Protein AF-A0A2E5I7K0-F1 (afdb_monomer_lite)

pLDDT: mean 77.45, std 16.49, range [29.0, 93.88]

Foldseek 3Di:
DKFKWADDDDLLVLLVLLVVLCVVVVWAWPDQDSVQAKTKTDWDWDDDPQWIKIKMWIWGRDNIIMIDIWIATQDDDDDDDDDDDDDPPRPDDDRDSDDDPVVCCVPVVSSVVSSVVSPIGTDDPPVVVVVVVVVVVVVVVVVVVVVVVVVVVVVVVVVVVVVVVVVVVVVVVVVVVVLVVVQVVQQCVVQVPHDFPDGLVQVQVLCVVCVVVLVVLCLVQQQVFFWKWWKKKWKFKQDQQQATPAIDIGIDIDPRHPVVSNRVSNVVSNRPRGGHGGQWMWIKMKMKIWTGHNVDIDIDIGRIHTDDIGNDDDDHPVRVVPPPDCPVPDDPPPPPPDDD

Secondary structure (DSSP, 8-state):
-EEEEE-SS-HHHHHHHHHHHHHHTTPPEEEEETTTTEEEEPPEEE--SS--EEEEEEEEESSSEEEEEEEEE-------S---------------S---HHHHHHHHHHHHHHHHTTTPEEP-HHHHHHHHHHHHHHHHHHHHHHHHHHHHHHHHHHHHHHHHHHHHHHHHHHHHHHHHHHHHHHHHHHHTT---SS-HHHHHHHHHHTHHHHHHHHHHHHTT-SSEEEEEEEEEEE-TTSSEEEEEEEEEE-TTS-HHHHHHHHHHHHHHPPPPP-SSEEEEEEEEEEEE-TT--EEEEPPPEEEEEESSPPPPTTTTSTTTSSTTSS----------

Structure (mmCIF, N/CA/C/O backbone):
data_AF-A0A2E5I7K0-F1
#
_entry.id   AF-A0A2E5I7K0-F1
#
loop_
_atom_site.group_PDB
_atom_site.id
_atom_site.type_symbol
_atom_site.label_atom_id
_atom_site.label_alt_id
_atom_site.label_comp_id
_atom_site.label_asym_id
_atom_site.label_entity_id
_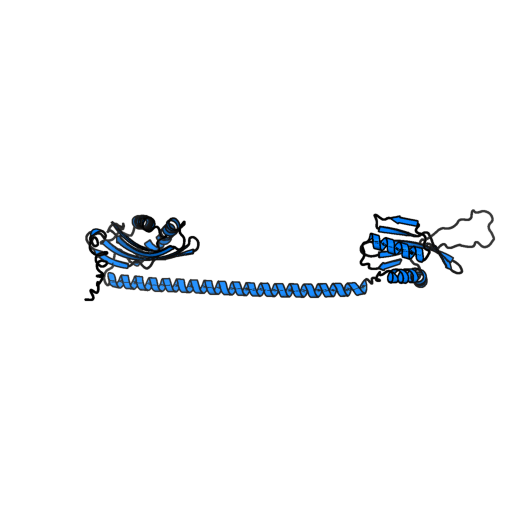atom_site.label_seq_id
_atom_site.pdbx_PDB_ins_code
_atom_site.Cartn_x
_atom_site.Cartn_y
_atom_site.Cartn_z
_atom_site.occupancy
_atom_site.B_iso_or_equiv
_atom_site.auth_seq_id
_atom_site.auth_comp_id
_atom_site.auth_asym_id
_atom_site.auth_atom_id
_atom_site.pdbx_PDB_model_num
ATOM 1 N N . MET A 1 1 ? 40.532 8.173 -51.865 1.00 75.88 1 MET A N 1
ATOM 2 C CA . MET A 1 1 ? 39.355 8.787 -52.522 1.00 75.88 1 MET A CA 1
ATOM 3 C C . MET A 1 1 ? 38.227 7.781 -52.437 1.00 75.88 1 MET A C 1
ATOM 5 O O . MET A 1 1 ? 38.440 6.649 -52.859 1.00 75.88 1 MET A O 1
ATOM 9 N N . VAL A 1 2 ? 37.102 8.132 -51.818 1.00 81.62 2 VAL A N 1
ATOM 10 C CA . VAL A 1 2 ? 36.072 7.153 -51.437 1.00 81.62 2 VAL A CA 1
ATOM 11 C C . VAL A 1 2 ? 34.688 7.708 -51.751 1.00 81.62 2 VAL A C 1
ATOM 13 O O . VAL A 1 2 ? 34.418 8.878 -51.479 1.00 81.62 2 VAL A O 1
ATOM 16 N N . ARG A 1 3 ? 33.820 6.870 -52.319 1.00 83.38 3 ARG A N 1
ATOM 17 C CA . ARG A 1 3 ? 32.387 7.135 -52.483 1.00 83.38 3 ARG A CA 1
ATOM 18 C C . ARG A 1 3 ? 31.588 6.009 -51.841 1.00 83.38 3 ARG A C 1
ATOM 20 O O . ARG A 1 3 ? 32.007 4.856 -51.874 1.00 83.38 3 ARG A O 1
ATOM 27 N N . THR A 1 4 ? 30.461 6.364 -51.247 1.00 86.75 4 THR A N 1
ATOM 28 C CA . THR A 1 4 ? 29.596 5.454 -50.494 1.00 86.75 4 THR A CA 1
ATOM 29 C C . THR A 1 4 ? 28.181 5.530 -51.030 1.00 86.75 4 THR A C 1
ATOM 31 O O . THR A 1 4 ? 27.667 6.626 -51.265 1.00 86.75 4 THR A O 1
ATOM 34 N N . TYR A 1 5 ? 27.558 4.370 -51.185 1.00 86.62 5 TYR A N 1
ATOM 35 C CA . TYR A 1 5 ? 26.222 4.230 -51.739 1.00 86.62 5 TYR A CA 1
ATOM 36 C C . TYR A 1 5 ? 25.371 3.349 -50.827 1.00 86.62 5 TYR A C 1
ATOM 38 O O . TYR A 1 5 ? 25.830 2.317 -50.334 1.00 86.62 5 TYR A O 1
ATOM 46 N N . GLU A 1 6 ? 24.135 3.761 -50.594 1.00 84.44 6 GLU A N 1
ATOM 47 C CA . GLU A 1 6 ? 23.134 2.982 -49.882 1.00 84.44 6 GLU A CA 1
ATOM 48 C C . GLU A 1 6 ? 22.486 1.970 -50.816 1.00 84.44 6 GLU A C 1
ATOM 50 O O . GLU A 1 6 ? 22.303 2.218 -52.011 1.00 84.44 6 GLU A O 1
ATOM 55 N N . TYR A 1 7 ? 22.129 0.824 -50.255 1.00 82.62 7 TYR A N 1
ATOM 56 C CA . TYR A 1 7 ? 21.408 -0.224 -50.950 1.00 82.62 7 TYR A CA 1
ATOM 57 C C . TYR A 1 7 ? 20.411 -0.875 -50.000 1.00 82.62 7 TYR A C 1
ATOM 59 O O . TYR A 1 7 ? 20.614 -0.908 -48.791 1.00 82.62 7 TYR A O 1
ATOM 67 N N . THR A 1 8 ? 19.324 -1.393 -50.560 1.00 77.06 8 THR A N 1
ATOM 68 C CA . THR A 1 8 ? 18.218 -2.001 -49.803 1.00 77.06 8 THR A CA 1
ATOM 69 C C . THR A 1 8 ? 18.220 -3.531 -49.855 1.00 77.06 8 THR A C 1
ATOM 71 O O . THR A 1 8 ? 17.420 -4.168 -49.176 1.00 77.06 8 THR A O 1
ATOM 74 N N . SER A 1 9 ? 19.094 -4.137 -50.667 1.00 78.56 9 SER A N 1
ATOM 75 C CA . SER A 1 9 ? 19.252 -5.594 -50.792 1.00 78.56 9 SER A CA 1
ATOM 76 C C . SER A 1 9 ? 20.205 -6.189 -49.746 1.00 78.56 9 SER A C 1
ATOM 78 O O . SER A 1 9 ? 20.880 -5.463 -49.031 1.00 78.56 9 SER A O 1
ATOM 80 N N . GLU A 1 10 ? 20.320 -7.517 -49.683 1.00 82.88 10 GLU A N 1
ATOM 81 C CA . GLU A 1 10 ? 21.344 -8.191 -48.867 1.00 82.88 10 GLU A CA 1
ATOM 82 C C . GLU A 1 10 ? 22.775 -7.886 -49.359 1.00 82.88 10 GLU A C 1
ATOM 84 O O . GLU A 1 10 ? 22.982 -7.613 -50.549 1.00 82.88 10 GLU A O 1
ATOM 89 N N . LYS A 1 11 ? 23.761 -7.957 -48.448 1.00 84.00 11 LYS A N 1
ATOM 90 C CA . LYS A 1 11 ? 25.162 -7.544 -48.683 1.00 84.00 11 LYS A CA 1
ATOM 91 C C . LYS A 1 11 ? 25.804 -8.277 -49.867 1.00 84.00 11 LYS A C 1
ATOM 93 O O . LYS A 1 11 ? 26.340 -7.641 -50.775 1.00 84.00 11 LYS A O 1
ATOM 98 N N . GLU A 1 12 ? 25.639 -9.597 -49.922 1.00 82.69 12 GLU A N 1
ATOM 99 C CA . GLU A 1 12 ? 26.154 -10.448 -51.004 1.00 82.69 12 GLU A CA 1
ATOM 100 C C . GLU A 1 12 ? 25.520 -10.099 -52.361 1.00 82.69 12 GLU A C 1
ATOM 102 O O . GLU A 1 12 ? 26.199 -9.996 -53.387 1.00 82.69 12 GLU A O 1
ATOM 107 N N . SER A 1 13 ? 24.204 -9.847 -52.376 1.00 84.75 13 SER A N 1
ATOM 108 C CA . SER A 1 13 ? 23.503 -9.432 -53.594 1.00 84.75 13 SER A CA 1
ATOM 109 C C . SER A 1 13 ? 23.944 -8.045 -54.059 1.00 84.75 13 SER A C 1
ATOM 111 O O . SER A 1 13 ? 23.985 -7.807 -55.269 1.00 84.75 13 SER A O 1
ATOM 113 N N . ALA A 1 14 ? 24.240 -7.132 -53.134 1.00 85.44 14 ALA A N 1
ATOM 114 C CA . ALA A 1 14 ? 24.717 -5.795 -53.456 1.00 85.44 14 ALA A CA 1
ATOM 115 C C . ALA A 1 14 ? 26.123 -5.847 -54.071 1.00 85.44 14 ALA A C 1
ATOM 117 O O . ALA A 1 14 ? 26.367 -5.202 -55.093 1.00 85.44 14 ALA A O 1
ATOM 118 N N . LEU A 1 15 ? 27.013 -6.676 -53.516 1.00 89.12 15 LEU A N 1
ATOM 119 C CA . LEU A 1 15 ? 28.364 -6.870 -54.040 1.00 89.12 15 LEU A CA 1
ATOM 120 C C . LEU A 1 15 ? 28.359 -7.486 -55.447 1.00 89.12 15 LEU A C 1
ATOM 122 O O . LEU A 1 15 ? 29.041 -6.971 -56.332 1.00 89.12 15 LEU A O 1
ATOM 126 N N . ARG A 1 16 ? 27.530 -8.513 -55.693 1.00 87.62 16 ARG A N 1
ATOM 127 C CA . ARG A 1 16 ? 27.380 -9.122 -57.031 1.00 87.62 16 ARG A CA 1
ATOM 128 C C . ARG A 1 16 ? 26.833 -8.140 -58.066 1.00 87.62 16 ARG A C 1
ATOM 130 O O . ARG A 1 16 ? 27.319 -8.092 -59.193 1.00 87.62 16 ARG A O 1
ATOM 137 N N . LYS A 1 17 ? 25.844 -7.318 -57.699 1.00 88.44 17 LYS A N 1
ATOM 138 C CA . LYS A 1 17 ? 25.334 -6.258 -58.589 1.00 88.44 17 LYS A CA 1
ATOM 139 C C . LYS A 1 17 ? 26.418 -5.231 -58.909 1.00 88.44 17 LYS A C 1
ATOM 141 O O . LYS A 1 17 ? 26.573 -4.856 -60.068 1.00 88.44 17 LYS A O 1
ATOM 146 N N . ALA A 1 18 ? 27.197 -4.823 -57.907 1.00 87.38 18 ALA A N 1
ATOM 147 C CA . ALA A 1 18 ? 28.326 -3.925 -58.111 1.00 87.38 18 ALA A CA 1
ATOM 148 C C . ALA A 1 18 ? 29.392 -4.558 -59.022 1.00 87.38 18 ALA A C 1
ATOM 150 O O . ALA A 1 18 ? 29.888 -3.889 -59.922 1.00 87.38 18 ALA A O 1
ATOM 151 N N . GLN A 1 19 ? 29.692 -5.849 -58.871 1.00 90.00 19 GLN A N 1
ATOM 152 C CA . GLN A 1 19 ? 30.611 -6.561 -59.761 1.00 90.00 19 GLN A CA 1
ATOM 153 C C . GLN A 1 19 ? 30.160 -6.474 -61.227 1.00 90.00 19 GLN A C 1
ATOM 155 O O . GLN A 1 19 ? 30.940 -6.057 -62.082 1.00 90.00 19 GLN A O 1
ATOM 160 N N . ILE A 1 20 ? 28.890 -6.787 -61.507 1.00 89.25 20 ILE A N 1
ATOM 161 C CA . ILE A 1 20 ? 28.316 -6.727 -62.862 1.00 89.25 20 ILE A CA 1
ATOM 162 C C . ILE A 1 20 ? 28.420 -5.310 -63.441 1.00 89.25 20 ILE A C 1
ATOM 164 O O . ILE A 1 20 ? 28.754 -5.133 -64.614 1.00 89.25 20 ILE A O 1
ATOM 168 N N . VAL A 1 21 ? 28.170 -4.286 -62.619 1.00 89.44 21 VAL A N 1
ATOM 169 C CA . VAL A 1 21 ? 28.332 -2.878 -63.011 1.00 89.44 21 VAL A CA 1
ATOM 170 C C . VAL A 1 21 ? 29.778 -2.579 -63.413 1.00 89.44 21 VAL A C 1
ATOM 172 O O . VAL A 1 21 ? 30.021 -2.001 -64.474 1.00 89.44 21 VAL A O 1
ATOM 175 N N . PHE A 1 22 ? 30.752 -3.008 -62.611 1.00 89.75 22 PHE A N 1
ATOM 176 C CA . PHE A 1 22 ? 32.168 -2.799 -62.908 1.00 89.75 22 PHE A CA 1
ATOM 177 C C . PHE A 1 22 ? 32.612 -3.557 -64.169 1.00 89.75 22 PHE A C 1
ATOM 179 O O . PHE A 1 22 ? 33.300 -2.984 -65.016 1.00 89.75 22 PHE A O 1
ATOM 186 N N . GLU A 1 23 ? 32.164 -4.795 -64.365 1.00 89.50 23 GLU A N 1
ATOM 187 C CA . GLU A 1 23 ? 32.442 -5.569 -65.581 1.00 89.50 23 GLU A CA 1
ATOM 188 C C . GLU A 1 23 ? 31.837 -4.916 -66.834 1.00 89.50 23 GLU A C 1
ATOM 190 O O . GLU A 1 23 ? 32.506 -4.822 -67.867 1.00 89.50 23 GLU A O 1
ATOM 195 N N . LYS A 1 24 ? 30.618 -4.365 -66.740 1.00 89.94 24 LYS A N 1
ATOM 196 C CA . LYS A 1 24 ? 29.961 -3.621 -67.833 1.00 89.94 24 LYS A CA 1
ATOM 197 C C . LYS A 1 24 ? 30.725 -2.349 -68.214 1.00 89.94 24 LYS A C 1
ATOM 199 O O . LYS A 1 24 ? 30.809 -2.006 -69.391 1.00 89.94 24 LYS A O 1
ATOM 204 N N . LEU A 1 25 ? 31.342 -1.684 -67.237 1.00 86.69 25 LEU A N 1
ATOM 205 C CA . LEU A 1 25 ? 32.260 -0.553 -67.440 1.00 86.69 25 LEU A CA 1
ATOM 206 C C . LEU A 1 25 ? 33.667 -1.001 -67.917 1.00 86.69 25 LEU A C 1
ATOM 208 O O . LEU A 1 25 ? 34.611 -0.203 -68.031 1.00 86.69 25 LEU A O 1
ATOM 212 N N . GLY A 1 26 ? 33.831 -2.295 -68.200 1.00 84.69 26 GLY A N 1
ATOM 213 C CA . GLY A 1 26 ? 35.034 -2.926 -68.733 1.00 84.69 26 GLY A CA 1
ATOM 214 C C . GLY A 1 26 ? 36.140 -3.159 -67.704 1.00 84.69 26 GLY A C 1
ATOM 215 O O . GLY A 1 26 ? 37.282 -3.413 -68.103 1.00 84.69 26 GLY A O 1
ATOM 216 N N . TYR A 1 27 ? 35.865 -2.996 -66.406 1.00 87.81 27 TYR A N 1
ATOM 217 C CA . TYR A 1 27 ? 36.824 -3.359 -65.364 1.00 87.81 27 TYR A CA 1
ATOM 218 C C . TYR A 1 27 ? 36.956 -4.881 -65.318 1.00 87.81 27 TYR A C 1
ATOM 220 O O . TYR A 1 27 ? 35.965 -5.601 -65.375 1.00 87.81 27 TYR A O 1
ATOM 228 N N . LYS A 1 28 ? 38.189 -5.369 -65.205 1.00 88.25 28 LYS A N 1
ATOM 229 C CA . LYS A 1 28 ? 38.456 -6.780 -64.929 1.00 88.25 28 LYS A CA 1
ATOM 230 C C . LYS A 1 28 ? 38.612 -6.957 -63.428 1.00 88.25 28 LYS A C 1
ATOM 232 O O . LYS A 1 28 ? 39.285 -6.145 -62.797 1.00 88.25 28 LYS A O 1
ATOM 237 N N . ILE A 1 29 ? 37.983 -7.980 -62.866 1.00 88.62 29 ILE A N 1
ATOM 238 C CA . ILE A 1 29 ? 38.043 -8.273 -61.433 1.00 88.62 29 ILE A CA 1
ATOM 239 C C . ILE A 1 29 ? 39.283 -9.130 -61.166 1.00 88.62 29 ILE A C 1
ATOM 241 O O . ILE A 1 29 ? 39.453 -10.174 -61.787 1.00 88.62 29 ILE A O 1
ATOM 245 N N . SER A 1 30 ? 40.158 -8.666 -60.274 1.00 86.50 30 SER A N 1
ATOM 246 C CA . SER A 1 30 ? 41.403 -9.352 -59.911 1.00 86.50 30 SER A CA 1
ATOM 247 C C . SER A 1 30 ? 41.212 -10.304 -58.732 1.00 86.50 30 SER A C 1
ATOM 249 O O . SER A 1 30 ? 41.783 -11.390 -58.730 1.00 86.50 30 SER A O 1
ATOM 251 N N . SER A 1 31 ? 40.452 -9.894 -57.715 1.00 87.19 31 SER A N 1
ATOM 252 C CA . SER A 1 31 ? 40.108 -10.728 -56.562 1.00 87.19 31 SER A CA 1
ATOM 253 C C . SER A 1 31 ? 38.664 -10.470 -56.164 1.00 87.19 31 SER A C 1
ATOM 255 O O . SER A 1 31 ? 38.204 -9.330 -56.223 1.00 87.19 31 SER A O 1
ATOM 257 N N . TYR A 1 32 ? 37.962 -11.520 -55.757 1.00 88.25 32 TYR A N 1
ATOM 258 C CA . TYR A 1 32 ? 36.584 -11.453 -55.291 1.00 88.25 32 TYR A CA 1
ATOM 259 C C . TYR A 1 32 ? 36.464 -12.327 -54.044 1.00 88.25 32 TYR A C 1
ATOM 261 O O . TYR A 1 32 ? 36.775 -13.517 -54.104 1.00 88.25 32 TYR A O 1
ATOM 269 N N . ASP A 1 33 ? 36.077 -11.721 -52.927 1.00 85.81 33 ASP A N 1
ATOM 270 C CA . ASP A 1 33 ? 35.940 -12.375 -51.631 1.00 85.81 33 ASP A CA 1
ATOM 271 C C . ASP A 1 33 ? 34.484 -12.278 -51.163 1.00 85.81 33 ASP A C 1
ATOM 273 O O . ASP A 1 33 ? 33.976 -11.198 -50.848 1.00 85.81 33 ASP A O 1
ATOM 277 N N . GLU A 1 34 ? 33.800 -13.423 -51.160 1.00 80.25 34 GLU A N 1
ATOM 278 C CA . GLU A 1 34 ? 32.402 -13.536 -50.731 1.00 80.25 34 GLU A CA 1
ATOM 279 C C . GLU A 1 34 ? 32.249 -13.460 -49.209 1.00 80.25 34 GLU A C 1
ATOM 281 O O . GLU A 1 34 ? 31.207 -13.023 -48.730 1.00 80.25 34 GLU A O 1
ATOM 286 N N . VAL A 1 35 ? 33.274 -13.847 -48.444 1.00 80.06 35 VAL A N 1
ATOM 287 C CA . VAL A 1 35 ? 33.194 -13.916 -46.978 1.00 80.06 35 VAL A CA 1
ATOM 288 C C . VAL A 1 35 ? 33.322 -12.517 -46.385 1.00 80.06 35 VAL A C 1
ATOM 290 O O . VAL A 1 35 ? 32.471 -12.076 -45.611 1.00 80.06 35 VAL A O 1
ATOM 293 N N . ASP A 1 36 ? 34.341 -11.784 -46.822 1.00 78.06 36 ASP A N 1
ATOM 294 C CA . ASP A 1 36 ? 34.616 -10.419 -46.364 1.00 78.06 36 ASP A CA 1
ATOM 295 C C . ASP A 1 36 ? 33.883 -9.350 -47.205 1.00 78.06 36 ASP A C 1
ATOM 297 O O . ASP A 1 36 ? 34.038 -8.145 -46.987 1.00 78.06 36 ASP A O 1
ATOM 301 N N . ASN A 1 37 ? 33.051 -9.787 -48.157 1.00 87.25 37 ASN A N 1
ATOM 302 C CA . ASN A 1 37 ? 32.202 -8.965 -49.016 1.00 87.25 37 ASN A CA 1
ATOM 303 C C . ASN A 1 37 ? 32.947 -7.824 -49.737 1.00 87.25 37 ASN A C 1
ATOM 305 O O . ASN A 1 37 ? 32.501 -6.667 -49.731 1.00 87.25 37 ASN A O 1
ATOM 309 N N . TYR A 1 38 ? 34.068 -8.131 -50.393 1.00 90.19 38 TYR A N 1
ATOM 310 C CA . TYR A 1 38 ? 34.804 -7.153 -51.195 1.00 90.19 38 TYR A CA 1
ATOM 311 C C . TYR A 1 38 ? 35.353 -7.730 -52.502 1.00 90.19 38 TYR A C 1
ATOM 313 O O . TYR A 1 38 ? 35.537 -8.933 -52.663 1.00 90.19 38 TYR A O 1
ATOM 321 N N . PHE A 1 39 ? 35.664 -6.850 -53.452 1.00 90.19 39 PHE A N 1
ATOM 322 C CA . PHE A 1 39 ? 36.423 -7.204 -54.645 1.00 90.19 39 PHE A CA 1
ATOM 323 C C . PHE A 1 39 ? 37.409 -6.108 -55.044 1.00 90.19 39 PHE A C 1
ATOM 325 O O . PHE A 1 39 ? 37.220 -4.921 -54.759 1.00 90.19 39 PHE A O 1
ATOM 332 N N . THR A 1 40 ? 38.472 -6.513 -55.734 1.00 88.56 40 THR A N 1
ATOM 333 C CA . THR A 1 40 ? 39.452 -5.606 -56.339 1.00 88.56 40 THR A CA 1
ATOM 334 C C . THR A 1 40 ? 39.477 -5.762 -57.847 1.00 88.56 40 THR A C 1
ATOM 336 O O . THR A 1 40 ? 39.214 -6.833 -58.392 1.00 88.56 40 THR A O 1
ATOM 339 N N . THR A 1 41 ? 39.806 -4.680 -58.541 1.00 88.38 41 THR A N 1
ATOM 340 C CA . THR A 1 41 ? 39.957 -4.671 -60.001 1.00 88.38 41 THR A CA 1
ATOM 341 C C . THR A 1 41 ? 41.421 -4.797 -60.416 1.00 88.38 41 THR A C 1
ATOM 343 O O . THR A 1 41 ? 42.328 -4.429 -59.673 1.00 88.38 41 THR A O 1
ATOM 346 N N . GLU A 1 42 ? 41.667 -5.305 -61.620 1.00 84.94 42 GLU A N 1
ATOM 347 C CA . GLU A 1 42 ? 42.985 -5.222 -62.243 1.00 84.94 42 GLU A CA 1
ATOM 348 C C . GLU A 1 42 ? 43.381 -3.758 -62.479 1.00 84.94 42 GLU A C 1
ATOM 350 O O . GLU A 1 42 ? 42.541 -2.875 -62.688 1.00 84.94 42 GLU A O 1
ATOM 355 N N . MET A 1 43 ? 44.690 -3.508 -62.488 1.00 82.00 43 MET A N 1
ATOM 356 C CA . MET A 1 43 ? 45.253 -2.181 -62.707 1.00 82.00 43 MET A CA 1
ATOM 357 C C . MET A 1 43 ? 44.807 -1.604 -64.058 1.00 82.00 43 MET A C 1
ATOM 359 O O . MET A 1 43 ? 45.053 -2.180 -65.119 1.00 82.00 43 MET A O 1
ATOM 363 N N . ARG A 1 44 ? 44.198 -0.418 -64.025 1.00 82.50 44 ARG A N 1
ATOM 364 C CA . ARG A 1 44 ? 43.807 0.349 -65.213 1.00 82.50 44 ARG A CA 1
ATOM 365 C C . ARG A 1 44 ? 44.637 1.611 -65.355 1.00 82.50 44 ARG A C 1
ATOM 367 O O . ARG A 1 44 ? 45.159 2.144 -64.380 1.00 82.50 44 ARG A O 1
ATOM 374 N N . VAL A 1 45 ? 44.744 2.096 -66.592 1.00 79.75 45 VAL A N 1
ATOM 375 C CA . VAL A 1 45 ? 45.541 3.280 -66.933 1.00 79.75 45 VAL A CA 1
ATOM 376 C C . VAL A 1 45 ? 44.644 4.384 -67.465 1.00 79.75 45 VAL A C 1
ATOM 378 O O . VAL A 1 45 ? 43.890 4.173 -68.412 1.00 79.75 45 VAL A O 1
ATOM 381 N N . VAL A 1 46 ? 44.769 5.581 -66.897 1.00 76.75 46 VAL A N 1
ATOM 382 C CA . VAL A 1 46 ? 44.264 6.813 -67.512 1.00 76.75 46 VAL A CA 1
ATOM 383 C C . VAL A 1 46 ? 45.438 7.524 -68.178 1.00 76.75 46 VAL A C 1
ATOM 385 O O . VAL A 1 46 ? 46.369 7.987 -67.512 1.00 76.75 46 VAL A O 1
ATOM 388 N N . ASN A 1 47 ? 45.410 7.605 -69.508 1.00 66.44 47 ASN A N 1
ATOM 389 C CA . ASN A 1 47 ? 46.477 8.236 -70.279 1.00 66.44 47 ASN A CA 1
ATOM 390 C C . ASN A 1 47 ? 46.377 9.766 -70.197 1.00 66.44 47 ASN A C 1
ATOM 392 O O . ASN A 1 47 ? 45.439 10.371 -70.713 1.00 66.44 47 ASN A O 1
ATOM 396 N N . ARG A 1 48 ? 47.386 10.409 -69.600 1.00 63.34 48 ARG A N 1
ATOM 397 C CA . ARG A 1 48 ? 47.658 11.845 -69.777 1.00 63.34 48 ARG A CA 1
ATOM 398 C C . ARG A 1 48 ? 48.675 12.022 -70.901 1.00 63.34 48 ARG A C 1
ATOM 400 O O . ARG A 1 48 ? 49.576 11.200 -71.026 1.00 63.34 48 ARG A O 1
ATOM 407 N N . LEU A 1 49 ? 48.622 13.159 -71.600 1.00 57.16 49 LEU A N 1
ATOM 408 C CA . LEU A 1 49 ? 49.585 13.566 -72.642 1.00 57.16 49 LEU A CA 1
ATOM 409 C C . LEU A 1 49 ? 51.076 13.381 -72.268 1.00 57.16 49 LEU A C 1
ATOM 411 O O . LEU A 1 49 ? 51.888 13.228 -73.170 1.00 57.16 49 LEU A O 1
ATOM 415 N N . PHE A 1 50 ? 51.447 13.357 -70.975 1.00 54.00 50 PHE A N 1
ATOM 416 C CA . PHE A 1 50 ? 52.845 13.176 -70.538 1.00 54.00 50 PHE A CA 1
ATOM 417 C C . PHE A 1 50 ? 53.065 12.297 -69.288 1.00 54.00 50 PHE A C 1
ATOM 419 O O . PHE A 1 50 ? 54.213 12.130 -68.882 1.00 54.00 50 PHE A O 1
ATOM 426 N N . ARG A 1 51 ? 52.014 11.766 -68.635 1.00 66.12 51 ARG A N 1
ATOM 427 C CA . ARG A 1 51 ? 52.132 10.960 -67.391 1.00 66.12 51 ARG A CA 1
ATOM 428 C C . ARG A 1 51 ? 50.958 9.974 -67.237 1.00 66.12 51 ARG A C 1
ATOM 430 O O . ARG A 1 51 ? 49.885 10.423 -66.831 1.00 66.12 51 ARG A O 1
ATOM 437 N N . PRO A 1 52 ? 51.108 8.679 -67.562 1.00 70.56 52 PRO A N 1
ATOM 438 C CA . PRO A 1 52 ? 50.047 7.702 -67.323 1.00 70.56 52 PRO A CA 1
ATOM 439 C C . PRO A 1 52 ? 49.792 7.552 -65.818 1.00 70.56 52 PRO A C 1
ATOM 441 O O . PRO A 1 52 ? 50.739 7.507 -65.031 1.00 70.56 52 PRO A O 1
ATOM 444 N N . ILE A 1 53 ? 48.519 7.493 -65.426 1.00 74.25 53 ILE A N 1
ATOM 445 C CA . ILE A 1 53 ? 48.116 7.231 -64.040 1.00 74.25 53 ILE A CA 1
ATOM 446 C C . ILE A 1 53 ? 47.564 5.817 -63.972 1.00 74.25 53 ILE A C 1
ATOM 448 O O . ILE A 1 53 ? 46.614 5.498 -64.688 1.00 74.25 53 ILE A O 1
ATOM 452 N N . TYR A 1 54 ? 48.148 5.002 -63.104 1.00 79.25 54 TYR A N 1
ATOM 453 C CA . TYR A 1 54 ? 47.707 3.640 -62.847 1.00 79.25 54 TYR A CA 1
ATOM 454 C C . TYR A 1 54 ? 46.779 3.654 -61.639 1.00 79.25 54 TYR A C 1
ATOM 456 O O . TYR A 1 54 ? 47.061 4.342 -60.660 1.00 79.25 54 TYR A O 1
ATOM 464 N N . TYR A 1 55 ? 45.661 2.940 -61.687 1.00 83.38 55 TYR A N 1
ATOM 465 C CA . TYR A 1 55 ? 44.744 2.875 -60.555 1.00 83.38 55 TYR A CA 1
ATOM 466 C C . TYR A 1 55 ? 44.044 1.524 -60.446 1.00 83.38 55 TYR A C 1
ATOM 468 O O . TYR A 1 55 ? 43.877 0.808 -61.434 1.00 83.38 55 TYR A O 1
ATOM 476 N N . VAL A 1 56 ? 43.632 1.210 -59.222 1.00 85.31 56 VAL A N 1
ATOM 477 C CA . VAL A 1 56 ? 42.858 0.033 -58.833 1.00 85.31 56 VAL A CA 1
ATOM 478 C C . VAL A 1 56 ? 41.643 0.515 -58.046 1.00 85.31 56 VAL A C 1
ATOM 480 O O . VAL A 1 56 ? 41.758 1.359 -57.155 1.00 85.31 56 VAL A O 1
ATOM 483 N N . ALA A 1 57 ? 40.472 -0.012 -58.383 1.00 85.81 57 ALA A N 1
ATOM 484 C CA . ALA A 1 57 ? 39.266 0.142 -57.580 1.00 85.81 57 ALA A CA 1
ATOM 485 C C . ALA A 1 57 ? 39.129 -1.034 -56.605 1.00 85.81 57 ALA A C 1
ATOM 487 O O . ALA A 1 57 ? 39.247 -2.195 -57.009 1.00 85.81 57 ALA A O 1
ATOM 488 N N . PHE A 1 58 ? 38.868 -0.702 -55.346 1.00 88.75 58 PHE A N 1
ATOM 489 C CA . PHE A 1 58 ? 38.486 -1.598 -54.263 1.00 88.75 58 PHE A CA 1
ATOM 490 C C . PHE A 1 58 ? 37.028 -1.311 -53.908 1.00 88.75 58 PHE A C 1
ATOM 492 O O . PHE A 1 58 ? 36.666 -0.159 -53.656 1.00 88.75 58 PHE A O 1
ATOM 499 N N . VAL A 1 59 ? 36.189 -2.339 -53.902 1.00 88.94 59 VAL A N 1
ATOM 500 C CA . VAL A 1 59 ? 34.759 -2.214 -53.619 1.00 88.94 59 VAL A CA 1
ATOM 501 C C . VAL A 1 59 ? 34.406 -3.152 -52.482 1.00 88.94 59 VAL A C 1
ATOM 503 O O . VAL A 1 59 ? 34.712 -4.334 -52.567 1.00 88.94 59 VAL A O 1
ATOM 506 N N . ALA A 1 60 ? 33.755 -2.641 -51.441 1.00 90.69 60 ALA A N 1
ATOM 507 C CA . ALA A 1 60 ? 33.321 -3.433 -50.294 1.00 90.69 60 ALA A CA 1
ATOM 508 C C . ALA A 1 60 ? 31.858 -3.150 -49.944 1.00 90.69 60 ALA A C 1
ATOM 510 O O . ALA A 1 60 ? 31.435 -1.993 -49.927 1.00 90.69 60 ALA A O 1
ATOM 511 N N . ALA A 1 61 ? 31.095 -4.194 -49.625 1.00 86.75 61 ALA A N 1
ATOM 512 C CA . ALA A 1 61 ? 29.694 -4.111 -49.226 1.00 86.75 61 ALA A CA 1
ATOM 513 C C . ALA A 1 61 ? 29.547 -4.491 -47.744 1.00 86.75 61 ALA A C 1
ATOM 515 O O . ALA A 1 61 ? 29.500 -5.662 -47.389 1.00 86.75 61 ALA A O 1
ATOM 516 N N . HIS A 1 62 ? 29.486 -3.481 -46.871 1.00 85.19 62 HIS A N 1
ATOM 517 C CA . HIS A 1 62 ? 29.201 -3.668 -45.441 1.00 85.19 62 HIS A CA 1
ATOM 518 C C . HIS A 1 62 ? 27.769 -3.221 -45.167 1.00 85.19 62 HIS A C 1
ATOM 520 O O . HIS A 1 62 ? 26.854 -3.785 -45.742 1.00 85.19 62 HIS A O 1
ATOM 526 N N . ASP A 1 63 ? 27.535 -2.197 -44.355 1.00 79.69 63 ASP A N 1
ATOM 527 C CA . ASP A 1 63 ? 26.192 -1.613 -44.211 1.00 79.69 63 ASP A CA 1
ATOM 528 C C . ASP A 1 63 ? 25.854 -0.686 -45.393 1.00 79.69 63 ASP A C 1
ATOM 530 O O . ASP A 1 63 ? 24.695 -0.415 -45.681 1.00 79.69 63 ASP A O 1
ATOM 534 N N . ARG A 1 64 ? 26.887 -0.248 -46.126 1.00 84.88 64 ARG A N 1
ATOM 535 C CA . ARG A 1 64 ? 26.816 0.516 -47.377 1.00 84.88 64 ARG A CA 1
ATOM 536 C C . ARG A 1 64 ? 27.858 0.000 -48.368 1.00 84.88 64 ARG A C 1
ATOM 538 O O . ARG A 1 64 ? 28.845 -0.631 -47.975 1.00 84.88 64 ARG A O 1
ATOM 545 N N . LEU A 1 65 ? 27.644 0.268 -49.653 1.00 87.56 65 LEU A N 1
ATOM 546 C CA . LEU A 1 65 ? 28.595 -0.052 -50.711 1.00 87.56 65 LEU A CA 1
ATOM 547 C C . LEU A 1 65 ? 29.657 1.046 -50.760 1.00 87.56 65 LEU A C 1
ATOM 549 O O . LEU A 1 65 ? 29.360 2.196 -51.077 1.00 87.56 65 LEU A O 1
ATOM 553 N N . THR A 1 66 ? 30.897 0.697 -50.446 1.00 88.81 66 THR A N 1
ATOM 554 C CA . THR A 1 66 ? 32.029 1.623 -50.428 1.00 88.81 66 THR A CA 1
ATOM 555 C C . THR A 1 66 ? 32.938 1.339 -51.611 1.00 88.81 66 THR A C 1
ATOM 557 O O . THR A 1 66 ? 33.484 0.247 -51.728 1.00 88.81 66 THR A O 1
ATOM 560 N N . VAL A 1 67 ? 33.129 2.337 -52.471 1.00 87.69 67 VAL A N 1
ATOM 561 C CA . VAL A 1 67 ? 34.062 2.295 -53.599 1.00 87.69 67 VAL A CA 1
ATOM 562 C C . VAL A 1 67 ? 35.257 3.182 -53.269 1.00 87.69 67 VAL A C 1
ATOM 564 O O . VAL A 1 67 ? 35.141 4.409 -53.200 1.00 87.69 67 VAL A O 1
ATOM 567 N N . ALA A 1 68 ? 36.416 2.562 -53.078 1.00 85.94 68 ALA A N 1
ATOM 568 C CA . ALA A 1 68 ? 37.691 3.227 -52.861 1.00 85.94 68 ALA A CA 1
ATOM 569 C C . ALA A 1 68 ? 38.581 3.093 -54.101 1.00 85.94 68 ALA A C 1
ATOM 571 O O . ALA A 1 68 ? 38.699 2.023 -54.692 1.00 85.94 68 ALA A O 1
ATOM 572 N N . ILE A 1 69 ? 39.230 4.188 -54.494 1.00 83.56 69 ILE A N 1
ATOM 573 C CA . ILE A 1 69 ? 40.192 4.190 -55.600 1.00 83.56 69 ILE A CA 1
ATOM 574 C C . ILE A 1 69 ? 41.585 4.448 -55.044 1.00 83.56 69 ILE A C 1
ATOM 576 O O . ILE A 1 69 ? 41.811 5.452 -54.359 1.00 83.56 69 ILE A O 1
ATOM 580 N N . TYR A 1 70 ? 42.503 3.549 -55.391 1.00 80.19 70 TYR A N 1
ATOM 581 C CA . TYR A 1 70 ? 43.929 3.646 -55.115 1.00 80.19 70 TYR A CA 1
ATOM 582 C C . TYR A 1 70 ? 44.668 3.916 -56.421 1.00 80.19 70 TYR A C 1
ATOM 584 O O . TYR A 1 70 ? 44.459 3.209 -57.405 1.00 80.19 70 TYR A O 1
ATOM 592 N N . SER A 1 71 ? 45.523 4.936 -56.449 1.00 73.94 71 SER A N 1
ATOM 593 C CA . SER A 1 71 ? 46.269 5.318 -57.651 1.00 73.94 71 SER A CA 1
ATOM 594 C C . SER A 1 71 ? 47.764 5.414 -57.410 1.00 73.94 71 SER A C 1
ATOM 596 O O . SER A 1 71 ? 48.202 5.983 -56.413 1.00 73.94 71 SER A O 1
ATOM 598 N N . GLU A 1 72 ? 48.536 4.940 -58.378 1.00 67.06 72 GLU A N 1
ATOM 599 C CA . GLU A 1 72 ? 49.984 5.064 -58.449 1.00 67.06 72 GLU A CA 1
ATOM 600 C C . GLU A 1 72 ? 50.347 5.980 -59.630 1.00 67.06 72 GLU A C 1
ATOM 602 O O . GLU A 1 72 ? 49.929 5.765 -60.775 1.00 67.06 72 GLU A O 1
ATOM 607 N N . VAL A 1 73 ? 51.122 7.032 -59.362 1.00 58.81 73 VAL A N 1
ATOM 608 C CA . VAL A 1 73 ? 51.603 7.955 -60.396 1.00 58.81 73 VAL A CA 1
ATOM 609 C C . VAL A 1 73 ? 53.071 7.650 -60.652 1.00 58.81 73 VAL A C 1
ATOM 611 O O . VAL A 1 73 ? 53.913 7.921 -59.806 1.00 58.81 73 VAL A O 1
ATOM 614 N N . ARG A 1 74 ? 53.398 7.126 -61.838 1.00 56.31 74 ARG A N 1
ATOM 615 C CA . ARG A 1 74 ? 54.792 6.854 -62.218 1.00 56.31 74 ARG A CA 1
ATOM 616 C C . ARG A 1 74 ? 55.386 8.048 -62.961 1.00 56.31 74 ARG A C 1
ATOM 618 O O . ARG A 1 74 ? 54.892 8.443 -64.020 1.00 56.31 74 ARG A O 1
ATOM 625 N N . THR A 1 75 ? 56.446 8.640 -62.420 1.00 50.78 75 THR A N 1
ATOM 626 C CA . THR A 1 75 ? 57.208 9.718 -63.064 1.00 50.78 75 THR A CA 1
ATOM 627 C C . THR A 1 75 ? 58.418 9.151 -63.801 1.00 50.78 75 THR A C 1
ATOM 629 O O . THR A 1 75 ? 59.346 8.631 -63.199 1.00 50.78 75 THR A O 1
ATOM 632 N N . PHE A 1 76 ? 58.444 9.292 -65.128 1.00 50.50 76 PHE A N 1
ATOM 633 C CA . PHE A 1 76 ? 59.633 8.981 -65.923 1.00 50.50 76 PHE A CA 1
ATOM 634 C C . PHE A 1 76 ? 60.517 10.228 -66.032 1.00 50.50 76 PHE A C 1
ATOM 636 O O . PHE A 1 76 ? 60.112 11.217 -66.649 1.00 50.50 76 PHE A O 1
ATOM 643 N N . MET A 1 77 ? 61.728 10.197 -65.470 1.00 42.28 77 MET A N 1
ATOM 644 C CA . MET A 1 77 ? 62.772 11.147 -65.860 1.00 42.28 77 MET A CA 1
ATOM 645 C C . MET A 1 77 ? 63.449 10.641 -67.133 1.00 42.28 77 MET A C 1
ATOM 647 O O . MET A 1 77 ? 64.034 9.563 -67.162 1.00 42.28 77 MET A O 1
ATOM 651 N N . ARG A 1 78 ? 63.367 11.426 -68.210 1.00 43.19 78 ARG A N 1
ATOM 652 C CA . ARG A 1 78 ? 64.125 11.172 -69.435 1.00 43.19 78 ARG A CA 1
ATOM 653 C C . ARG A 1 78 ? 65.519 11.763 -69.227 1.00 43.19 78 ARG A C 1
ATOM 655 O O . ARG A 1 78 ? 65.667 12.981 -69.295 1.00 43.19 78 ARG A O 1
ATOM 662 N N . SER A 1 79 ? 66.522 10.935 -68.942 1.00 39.19 79 SER A N 1
ATOM 663 C CA . SER A 1 79 ? 67.909 11.401 -68.918 1.00 39.19 79 SER A CA 1
ATOM 664 C C . SER A 1 79 ? 68.292 11.882 -70.323 1.00 39.19 79 SER A C 1
ATOM 666 O O . SER A 1 79 ? 68.194 11.161 -71.319 1.00 39.19 79 SER A O 1
ATOM 668 N N . SER A 1 80 ? 68.656 13.157 -70.437 1.00 35.78 80 SER A N 1
ATOM 669 C CA . SER A 1 80 ? 69.266 13.699 -71.646 1.00 35.78 80 SER A CA 1
ATOM 670 C C . SER A 1 80 ? 70.647 13.068 -71.824 1.00 35.78 80 SER A C 1
ATOM 672 O O . SER A 1 80 ? 71.445 13.066 -70.892 1.00 35.78 80 SER A O 1
ATOM 674 N N . ARG A 1 81 ? 70.903 12.530 -73.024 1.00 41.84 81 ARG A N 1
ATOM 675 C CA . ARG A 1 81 ? 72.174 11.956 -73.505 1.00 41.84 81 ARG A CA 1
ATOM 676 C C . ARG A 1 81 ? 73.417 12.621 -72.890 1.00 41.84 81 ARG A C 1
ATOM 678 O O . ARG A 1 81 ? 73.755 13.714 -73.327 1.00 41.84 81 ARG A O 1
ATOM 685 N N . LEU A 1 82 ? 74.093 11.937 -71.959 1.00 41.91 82 LEU A N 1
ATOM 686 C CA . LEU A 1 82 ? 75.548 11.971 -71.690 1.00 41.91 82 LEU A CA 1
ATOM 687 C C . LEU A 1 82 ? 75.864 11.217 -70.382 1.00 41.91 82 LEU A C 1
ATOM 689 O O . LEU A 1 82 ? 76.256 11.814 -69.391 1.00 41.91 82 LEU A O 1
ATOM 693 N N . ALA A 1 83 ? 75.674 9.899 -70.369 1.00 34.84 83 ALA A N 1
ATOM 694 C CA . ALA A 1 83 ? 76.372 9.001 -69.446 1.00 34.84 83 ALA A CA 1
ATOM 695 C C . ALA A 1 83 ? 76.187 7.564 -69.944 1.00 34.84 83 ALA A C 1
ATOM 697 O O . ALA A 1 83 ? 75.096 7.002 -69.887 1.00 34.84 83 ALA A O 1
ATOM 698 N N . PHE A 1 84 ? 77.253 7.008 -70.512 1.00 44.12 84 PHE A N 1
ATOM 699 C CA . PHE A 1 84 ? 77.420 5.566 -70.649 1.00 44.12 84 PHE A CA 1
ATOM 700 C C . PHE A 1 84 ? 77.520 4.957 -69.238 1.00 44.12 84 PHE A C 1
ATOM 702 O O . PHE A 1 84 ? 78.061 5.600 -68.345 1.00 44.12 84 PHE A O 1
ATOM 709 N N . SER A 1 85 ? 77.018 3.728 -69.091 1.00 46.06 85 SER A N 1
ATOM 710 C CA . SER A 1 85 ? 77.044 2.863 -67.898 1.00 46.06 85 SER A CA 1
ATOM 711 C C . SER A 1 85 ? 76.225 3.315 -66.680 1.00 46.06 85 SER A C 1
ATOM 713 O O . SER A 1 85 ? 76.763 3.863 -65.726 1.00 46.06 85 SER A O 1
ATOM 715 N N . ALA A 1 86 ? 74.937 2.982 -66.685 1.00 35.03 86 ALA A N 1
ATOM 716 C CA . ALA A 1 86 ? 74.208 2.510 -65.509 1.00 35.03 86 ALA A CA 1
ATOM 717 C C . ALA A 1 86 ? 72.930 1.827 -66.009 1.00 35.03 86 ALA A C 1
ATOM 719 O O . ALA A 1 86 ? 72.319 2.280 -66.980 1.00 35.03 86 ALA A O 1
ATOM 720 N N . GLU A 1 87 ? 72.575 0.706 -65.394 1.00 38.59 87 GLU A N 1
ATOM 721 C CA . GLU A 1 87 ? 71.292 0.032 -65.569 1.00 38.59 87 GLU A CA 1
ATOM 722 C C . GLU A 1 87 ? 70.153 1.060 -65.502 1.00 38.59 87 GLU A C 1
ATOM 724 O O . GLU A 1 87 ? 70.240 2.052 -64.781 1.00 38.59 87 GLU A O 1
ATOM 729 N N . THR A 1 88 ? 69.100 0.872 -66.297 1.00 38.75 88 THR A N 1
ATOM 730 C CA . THR A 1 88 ? 67.898 1.711 -66.249 1.00 38.75 88 THR A CA 1
ATOM 731 C C . THR A 1 88 ? 67.255 1.609 -64.867 1.00 38.75 88 THR A C 1
ATOM 733 O O . THR A 1 88 ? 66.355 0.797 -64.664 1.00 38.75 88 THR A O 1
ATOM 736 N N . GLU A 1 89 ? 67.712 2.421 -63.917 1.00 42.06 89 GLU A N 1
ATOM 737 C CA . GLU A 1 89 ? 67.079 2.584 -62.617 1.00 42.06 89 GLU A CA 1
ATOM 738 C C . GLU A 1 89 ? 65.734 3.278 -62.838 1.00 42.06 89 GLU A C 1
ATOM 740 O O . GLU A 1 89 ? 65.614 4.500 -62.963 1.00 42.06 89 GLU A O 1
ATOM 745 N N . GLN A 1 90 ? 64.689 2.457 -62.936 1.00 44.09 90 GLN A N 1
ATOM 746 C CA . GLN A 1 90 ? 63.335 2.883 -62.636 1.00 44.09 90 GLN A CA 1
ATOM 747 C C . GLN A 1 90 ? 63.315 3.330 -61.175 1.00 44.09 90 GLN A C 1
ATOM 749 O O . GLN A 1 90 ? 63.237 2.508 -60.267 1.00 44.09 90 GLN A O 1
ATOM 754 N N . VAL A 1 91 ? 63.361 4.638 -60.939 1.00 47.06 91 VAL A N 1
ATOM 755 C CA . VAL A 1 91 ? 63.023 5.179 -59.624 1.00 47.06 91 VAL A CA 1
ATOM 756 C C . VAL A 1 91 ? 61.504 5.067 -59.473 1.00 47.06 91 VAL A C 1
ATOM 758 O O . VAL A 1 91 ? 60.746 5.916 -59.940 1.00 47.06 91 VAL A O 1
ATOM 761 N N . MET A 1 92 ? 61.054 3.959 -58.881 1.00 49.03 92 MET A N 1
ATOM 762 C CA . MET A 1 92 ? 59.715 3.843 -58.308 1.00 49.03 92 MET A CA 1
ATOM 763 C C . MET A 1 92 ? 59.656 4.749 -57.083 1.00 49.03 92 MET A C 1
ATOM 765 O O . MET A 1 92 ? 60.377 4.487 -56.124 1.00 49.03 92 MET A O 1
ATOM 769 N N . GLN A 1 93 ? 58.785 5.761 -57.075 1.00 48.25 93 GLN A N 1
ATOM 770 C CA . GLN A 1 93 ? 58.334 6.318 -55.803 1.00 48.25 93 GLN A CA 1
ATOM 771 C C . GLN A 1 93 ? 56.986 7.048 -55.859 1.00 48.25 93 GLN A C 1
ATOM 773 O O . GLN A 1 93 ? 56.682 7.797 -56.786 1.00 48.25 93 GLN A O 1
ATOM 778 N N . ASP A 1 94 ? 56.259 6.794 -54.770 1.00 44.44 94 ASP A N 1
ATOM 779 C CA . ASP A 1 94 ? 55.070 7.413 -54.191 1.00 44.44 94 ASP A CA 1
ATOM 780 C C . ASP A 1 94 ? 53.694 7.085 -54.797 1.00 44.44 94 ASP A C 1
ATOM 782 O O . ASP A 1 94 ? 53.161 7.748 -55.690 1.00 44.44 94 ASP A O 1
ATOM 786 N N . ALA A 1 95 ? 53.046 6.084 -54.184 1.00 46.06 95 ALA A N 1
ATOM 787 C CA . ALA A 1 95 ? 51.599 5.907 -54.204 1.00 46.06 95 ALA A CA 1
ATOM 788 C C . ALA A 1 95 ? 50.928 7.155 -53.601 1.00 46.06 95 ALA A C 1
ATOM 790 O O . ALA A 1 95 ? 50.754 7.280 -52.390 1.00 46.06 95 ALA A O 1
ATOM 791 N N . SER A 1 96 ? 50.598 8.133 -54.442 1.00 53.31 96 SER A N 1
ATOM 792 C CA . SER A 1 96 ? 49.930 9.346 -53.985 1.00 53.31 96 SER A CA 1
ATOM 793 C C . SER A 1 96 ? 48.431 9.085 -53.804 1.00 53.31 96 SER A C 1
ATOM 795 O O . SER A 1 96 ? 47.733 8.771 -54.768 1.00 53.31 96 SER A O 1
ATOM 797 N N . ASN A 1 97 ? 47.911 9.293 -52.591 1.00 55.78 97 ASN A N 1
ATOM 798 C CA . ASN A 1 97 ? 46.472 9.209 -52.287 1.00 55.78 97 ASN A CA 1
ATOM 799 C C . ASN A 1 97 ? 45.645 10.399 -52.831 1.00 55.78 97 ASN A C 1
ATOM 801 O O . ASN A 1 97 ? 44.431 10.451 -52.622 1.00 55.78 97 ASN A O 1
ATOM 805 N N . ASN A 1 98 ? 46.284 11.344 -53.532 1.00 61.78 98 ASN A N 1
ATOM 806 C CA . ASN A 1 98 ? 45.710 12.626 -53.944 1.00 61.78 98 ASN A CA 1
ATOM 807 C C . ASN A 1 98 ? 45.677 12.767 -55.475 1.00 61.78 98 ASN A C 1
ATOM 809 O O . ASN A 1 98 ? 46.492 13.458 -56.084 1.00 61.78 98 ASN A O 1
ATOM 813 N N . LEU A 1 99 ? 44.698 12.125 -56.104 1.00 71.56 99 LEU A N 1
ATOM 814 C CA . LEU A 1 99 ? 44.287 12.397 -57.487 1.00 71.56 99 LEU A CA 1
ATOM 815 C C . LEU A 1 99 ? 43.488 13.712 -57.534 1.00 71.56 99 LEU A C 1
ATOM 817 O O . LEU A 1 99 ? 42.692 13.987 -56.637 1.00 71.56 99 LEU A O 1
ATOM 821 N N . SER A 1 100 ? 43.656 14.527 -58.579 1.00 72.38 100 SER A N 1
ATOM 822 C CA . SER A 1 100 ? 42.913 15.793 -58.687 1.00 72.38 100 SER A CA 1
ATOM 823 C C . SER A 1 100 ? 41.429 15.576 -58.989 1.00 72.38 100 SER A C 1
ATOM 825 O O . SER A 1 100 ? 41.071 14.611 -59.668 1.00 72.38 100 SER A O 1
ATOM 827 N N . ASP A 1 101 ? 40.577 16.510 -58.553 1.00 75.12 101 ASP A N 1
ATOM 828 C CA . ASP A 1 101 ? 39.111 16.460 -58.701 1.00 75.12 101 ASP A CA 1
ATOM 829 C C . ASP A 1 101 ? 38.659 16.087 -60.112 1.00 75.12 101 ASP A C 1
ATOM 831 O O . ASP A 1 101 ? 37.823 15.206 -60.279 1.00 75.12 101 ASP A O 1
ATOM 835 N N . ARG A 1 102 ? 39.279 16.665 -61.150 1.00 76.12 102 ARG A N 1
ATOM 836 C CA . ARG A 1 102 ? 38.965 16.336 -62.552 1.00 76.12 102 ARG A CA 1
ATOM 837 C C . ARG A 1 102 ? 39.137 14.851 -62.871 1.00 76.12 102 ARG A C 1
ATOM 839 O O . ARG A 1 102 ? 38.295 14.291 -63.560 1.00 76.12 102 ARG A O 1
ATOM 846 N N . PHE A 1 103 ? 40.202 14.211 -62.391 1.00 74.31 103 PHE A N 1
ATOM 847 C CA . PHE A 1 103 ? 40.404 12.777 -62.614 1.00 74.31 103 PHE A CA 1
ATOM 848 C C . PHE A 1 103 ? 39.515 11.931 -61.712 1.00 74.31 103 PHE A C 1
ATOM 850 O O . PHE A 1 103 ? 39.053 10.881 -62.149 1.00 74.31 103 PHE A O 1
ATOM 857 N N . GLN A 1 104 ? 39.227 12.404 -60.496 1.00 78.19 104 GLN A N 1
ATOM 858 C CA . GLN A 1 104 ? 38.224 11.756 -59.656 1.00 78.19 104 GLN A CA 1
ATOM 859 C C . GLN A 1 104 ? 36.885 11.709 -60.389 1.00 78.19 104 GLN A C 1
ATOM 861 O O . GLN A 1 104 ? 36.288 10.648 -60.450 1.00 78.19 104 GLN A O 1
ATOM 866 N N . TYR A 1 105 ? 36.455 12.811 -61.012 1.00 81.19 105 TYR A N 1
ATOM 867 C CA . TYR A 1 105 ? 35.220 12.858 -61.797 1.00 81.19 105 TYR A CA 1
ATOM 868 C C . TYR A 1 105 ? 35.260 11.930 -63.013 1.00 81.19 105 TYR A C 1
ATOM 870 O O . TYR A 1 105 ? 34.305 11.200 -63.242 1.00 81.19 105 TYR A O 1
ATOM 878 N N . VAL A 1 106 ? 36.365 11.889 -63.764 1.00 82.19 106 VAL A N 1
ATOM 879 C CA . VAL A 1 106 ? 36.486 10.988 -64.928 1.00 82.19 106 VAL A CA 1
ATOM 880 C C . VAL A 1 106 ? 36.337 9.516 -64.533 1.00 82.19 106 VAL A C 1
ATOM 882 O O . VAL A 1 106 ? 35.771 8.745 -65.302 1.00 82.19 106 VAL A O 1
ATOM 885 N N . ILE A 1 107 ? 36.828 9.121 -63.355 1.00 81.50 107 ILE A N 1
ATOM 886 C CA . ILE A 1 107 ? 36.740 7.729 -62.903 1.00 81.50 107 ILE A CA 1
ATOM 887 C C . ILE A 1 107 ? 35.417 7.461 -62.167 1.00 81.50 107 ILE A C 1
ATOM 889 O O . ILE A 1 107 ? 34.753 6.468 -62.444 1.00 81.50 107 ILE A O 1
ATOM 893 N N . PHE A 1 108 ? 35.008 8.337 -61.247 1.00 85.38 108 PHE A N 1
ATOM 894 C CA . PHE A 1 108 ? 33.822 8.129 -60.418 1.00 85.38 108 PHE A CA 1
ATOM 895 C C . PHE A 1 108 ? 32.506 8.465 -61.114 1.00 85.38 108 PHE A C 1
ATOM 897 O O . PHE A 1 108 ? 31.513 7.875 -60.708 1.00 85.38 108 PHE A O 1
ATOM 904 N N . ASN A 1 109 ? 32.437 9.360 -62.107 1.00 85.94 109 ASN A N 1
ATOM 905 C CA . ASN A 1 109 ? 31.152 9.685 -62.748 1.00 85.94 109 ASN A CA 1
ATOM 906 C C . ASN A 1 109 ? 30.552 8.469 -63.467 1.00 85.94 109 ASN A C 1
ATOM 908 O O . ASN A 1 109 ? 29.429 8.113 -63.124 1.00 85.94 109 ASN A O 1
ATOM 912 N N . PRO A 1 110 ? 31.292 7.743 -64.334 1.00 86.38 110 PRO A N 1
ATOM 913 C CA . PRO A 1 110 ? 30.748 6.546 -64.977 1.00 86.38 110 PRO A CA 1
ATOM 914 C C . PRO A 1 110 ? 30.365 5.453 -63.969 1.00 86.38 110 PRO A C 1
ATOM 916 O O . PRO A 1 110 ? 29.370 4.757 -64.146 1.00 86.38 110 PRO A O 1
ATOM 919 N N . ILE A 1 111 ? 31.151 5.310 -62.893 1.00 86.25 111 ILE A N 1
ATOM 920 C CA . ILE A 1 111 ? 30.869 4.356 -61.813 1.00 86.25 111 ILE A CA 1
ATOM 921 C C . ILE A 1 111 ? 29.599 4.763 -61.056 1.00 86.25 111 ILE A C 1
ATOM 923 O O . ILE A 1 111 ? 28.743 3.923 -60.817 1.00 86.25 111 ILE A O 1
ATOM 927 N N . THR A 1 112 ? 29.464 6.040 -60.700 1.00 85.94 112 THR A N 1
ATOM 928 C CA . THR A 1 112 ? 28.324 6.582 -59.947 1.00 85.94 112 THR A CA 1
ATOM 929 C C . THR A 1 112 ? 27.040 6.459 -60.749 1.00 85.94 112 THR A C 1
ATOM 931 O O . THR A 1 112 ? 26.085 5.888 -60.241 1.00 85.94 112 THR A O 1
ATOM 934 N N . GLU A 1 113 ? 27.043 6.906 -62.006 1.00 86.38 113 GLU A N 1
ATOM 935 C CA . GLU A 1 113 ? 25.886 6.813 -62.902 1.00 86.38 113 GLU A CA 1
ATOM 936 C C . GLU A 1 113 ? 25.432 5.355 -63.050 1.00 86.38 113 GLU A C 1
ATOM 938 O O . GLU A 1 113 ? 24.268 5.035 -62.822 1.00 86.38 113 GLU A O 1
ATOM 943 N N . SER A 1 114 ? 26.363 4.434 -63.325 1.00 85.75 114 SER A N 1
ATOM 944 C CA . SER A 1 114 ? 26.002 3.027 -63.510 1.00 85.75 114 SER A CA 1
ATOM 945 C C . SER A 1 114 ? 25.587 2.324 -62.212 1.00 85.75 114 SER A C 1
ATOM 947 O O . SER A 1 114 ? 24.830 1.356 -62.275 1.00 85.75 114 SER A O 1
ATOM 949 N N . ILE A 1 115 ? 26.083 2.752 -61.048 1.00 85.81 115 ILE A N 1
ATOM 950 C CA . ILE A 1 115 ? 25.665 2.223 -59.742 1.00 85.81 115 ILE A CA 1
ATOM 951 C C . ILE A 1 115 ? 24.264 2.743 -59.388 1.00 85.81 115 ILE A C 1
ATOM 953 O O . ILE A 1 115 ? 23.410 1.950 -58.992 1.00 85.81 115 ILE A O 1
ATOM 957 N N . GLU A 1 116 ? 23.988 4.031 -59.598 1.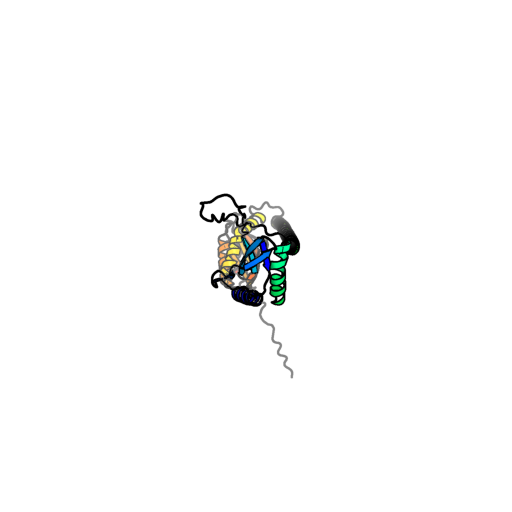00 85.50 116 GLU A N 1
ATOM 958 C CA . GLU A 1 116 ? 22.671 4.634 -59.354 1.00 85.50 116 GLU A CA 1
ATOM 959 C C . GLU A 1 116 ? 21.585 4.037 -60.266 1.00 85.50 116 GLU A C 1
ATOM 961 O O . GLU A 1 116 ? 20.504 3.686 -59.788 1.00 85.50 116 GLU A O 1
ATOM 966 N N . GLU A 1 117 ? 21.893 3.784 -61.544 1.00 84.56 117 GLU A N 1
ATOM 967 C CA . GLU A 1 117 ? 21.002 3.068 -62.476 1.00 84.56 117 GLU A CA 1
ATOM 968 C C . GLU A 1 117 ? 20.603 1.663 -61.985 1.00 84.56 117 GLU A C 1
ATOM 970 O O . GLU A 1 117 ? 19.553 1.144 -62.366 1.00 84.56 117 GLU A O 1
ATOM 975 N N . ASN A 1 118 ? 21.419 1.040 -61.129 1.00 80.12 118 ASN A N 1
ATOM 976 C CA . ASN A 1 118 ? 21.167 -0.288 -60.564 1.00 80.12 118 ASN A CA 1
ATOM 977 C C . ASN A 1 118 ? 20.518 -0.241 -59.167 1.00 80.12 118 ASN A C 1
ATOM 979 O O . ASN A 1 118 ? 20.480 -1.259 -58.468 1.00 80.12 118 ASN A O 1
ATOM 983 N N . GLY A 1 119 ? 19.961 0.914 -58.785 1.00 75.88 119 GLY A N 1
ATOM 984 C CA . GLY A 1 119 ? 19.108 1.071 -57.605 1.00 75.88 119 GLY A CA 1
ATOM 985 C C . GLY A 1 119 ? 19.849 1.381 -56.305 1.00 75.88 119 GLY A C 1
ATOM 986 O O . GLY A 1 119 ? 19.280 1.206 -55.230 1.00 75.88 119 GLY A O 1
ATOM 987 N N . PHE A 1 120 ? 21.102 1.822 -56.389 1.00 83.94 120 PHE A N 1
ATOM 988 C CA . PHE A 1 120 ? 21.861 2.322 -55.245 1.00 83.94 120 PHE A CA 1
ATOM 989 C C . PHE A 1 120 ? 21.664 3.839 -55.111 1.00 83.94 120 PHE A C 1
ATOM 991 O O . PHE A 1 120 ? 21.627 4.545 -56.114 1.00 83.94 120 PHE A O 1
ATOM 998 N N . ALA A 1 121 ? 21.577 4.363 -53.890 1.00 80.81 121 ALA A N 1
ATOM 999 C CA . ALA A 1 121 ? 21.468 5.805 -53.654 1.00 80.81 121 ALA A CA 1
ATOM 1000 C C . ALA A 1 121 ? 22.805 6.369 -53.171 1.00 80.81 121 ALA A C 1
ATOM 1002 O O . ALA A 1 121 ? 23.465 5.778 -52.319 1.00 80.81 121 ALA A O 1
ATOM 1003 N N . ARG A 1 122 ? 23.237 7.521 -53.686 1.00 79.25 122 ARG A N 1
ATOM 1004 C CA . ARG A 1 122 ? 24.447 8.173 -53.180 1.00 79.25 122 ARG A CA 1
ATOM 1005 C C . ARG A 1 122 ? 24.217 8.683 -51.760 1.00 79.25 122 ARG A C 1
ATOM 1007 O O . ARG A 1 122 ? 23.318 9.483 -51.529 1.00 79.25 122 ARG A O 1
ATOM 1014 N N . TRP A 1 123 ? 25.077 8.263 -50.838 1.00 72.19 123 TRP A N 1
ATOM 1015 C CA . TRP A 1 123 ? 25.029 8.732 -49.458 1.00 72.19 123 TRP A CA 1
ATOM 1016 C C . TRP A 1 123 ? 25.838 10.021 -49.289 1.00 72.19 123 TRP A C 1
ATOM 1018 O O . TRP A 1 123 ? 26.994 10.087 -49.732 1.00 72.19 123 TRP A O 1
ATOM 1028 N N . ASP A 1 124 ? 25.254 11.022 -48.626 1.00 71.81 124 ASP A N 1
ATOM 1029 C CA . ASP A 1 124 ? 25.949 12.243 -48.219 1.00 71.81 124 ASP A CA 1
ATOM 1030 C C . ASP A 1 124 ? 25.943 12.379 -46.693 1.00 71.81 124 ASP A C 1
ATOM 1032 O O . ASP A 1 124 ? 24.901 12.480 -46.048 1.00 71.81 124 ASP A O 1
ATOM 1036 N N . ARG A 1 125 ? 27.144 12.395 -46.110 1.00 61.88 125 ARG A N 1
ATOM 1037 C CA . ARG A 1 125 ? 27.364 12.368 -44.661 1.00 61.88 125 ARG A CA 1
ATOM 1038 C C . ARG A 1 125 ? 26.763 13.572 -43.936 1.00 61.88 125 ARG A C 1
ATOM 1040 O O . ARG A 1 125 ? 26.456 13.460 -42.755 1.00 61.88 125 ARG A O 1
ATOM 1047 N N . VAL A 1 126 ? 26.661 14.718 -44.606 1.00 64.81 126 VAL A N 1
ATOM 1048 C CA . VAL A 1 126 ? 26.229 15.972 -43.969 1.00 64.81 126 VAL A CA 1
ATOM 1049 C C . VAL A 1 126 ? 24.705 16.052 -43.895 1.00 64.81 126 VAL A C 1
ATOM 1051 O O . VAL A 1 126 ? 24.166 16.342 -42.835 1.00 64.81 126 VAL A O 1
ATOM 1054 N N . ALA A 1 127 ? 24.011 15.737 -44.991 1.00 63.09 127 ALA A N 1
ATOM 1055 C CA . ALA A 1 127 ? 22.564 15.918 -45.093 1.00 63.09 127 ALA A CA 1
ATOM 1056 C C . ALA A 1 127 ? 21.755 14.913 -44.252 1.00 63.09 127 ALA A C 1
ATOM 1058 O O . ALA A 1 127 ? 20.722 15.276 -43.695 1.00 63.09 127 ALA A O 1
ATOM 1059 N N . ASP A 1 128 ? 22.214 13.663 -44.135 1.00 63.00 128 ASP A N 1
ATOM 1060 C CA . ASP A 1 128 ? 21.484 12.653 -43.358 1.00 63.00 128 ASP A CA 1
ATOM 1061 C C . ASP A 1 128 ? 21.737 12.765 -41.842 1.00 63.00 128 ASP A C 1
ATOM 1063 O O . ASP A 1 128 ? 20.859 12.420 -41.058 1.00 63.00 128 ASP A O 1
ATOM 1067 N N . SER A 1 129 ? 22.867 13.346 -41.412 1.00 67.56 129 SER A N 1
ATOM 1068 C CA . SER A 1 129 ? 23.138 13.610 -39.985 1.00 67.56 129 SER A CA 1
ATOM 1069 C C . SER A 1 129 ? 22.157 14.620 -39.382 1.00 67.56 129 SER A C 1
ATOM 1071 O O . SER A 1 129 ? 21.750 14.468 -38.236 1.00 67.56 129 SER A O 1
ATOM 1073 N N . GLU A 1 130 ? 21.759 15.643 -40.144 1.00 71.19 130 GLU A N 1
ATOM 1074 C CA . GLU A 1 130 ? 20.817 16.667 -39.669 1.00 71.19 130 GLU A CA 1
ATOM 1075 C C . GLU A 1 130 ? 19.407 16.097 -39.449 1.00 71.19 130 GLU A C 1
ATOM 1077 O O . GLU A 1 130 ? 18.718 16.493 -38.508 1.00 71.19 130 GLU A O 1
ATOM 1082 N N . ARG A 1 131 ? 18.988 15.136 -40.285 1.00 70.94 131 ARG A N 1
ATOM 1083 C CA . ARG A 1 131 ? 17.697 14.446 -40.138 1.00 70.94 131 ARG A CA 1
ATOM 1084 C C . ARG A 1 131 ? 17.667 13.560 -38.899 1.00 70.94 131 ARG A C 1
ATOM 1086 O O . ARG A 1 131 ? 16.683 13.584 -38.162 1.00 70.94 131 ARG A O 1
ATOM 1093 N N . ASP A 1 132 ? 18.738 12.810 -38.660 1.00 69.75 132 ASP A N 1
ATOM 1094 C CA . ASP A 1 132 ? 18.848 11.947 -37.482 1.00 69.75 132 ASP A CA 1
ATOM 1095 C C . ASP A 1 132 ? 18.825 12.775 -36.185 1.00 69.75 132 ASP A C 1
ATOM 1097 O O . ASP A 1 132 ? 18.107 12.432 -35.243 1.00 69.75 132 ASP A O 1
ATOM 1101 N N . ASP A 1 133 ? 19.519 13.918 -36.157 1.00 72.06 133 ASP A N 1
ATOM 1102 C CA . ASP A 1 133 ? 19.520 14.837 -35.010 1.00 72.06 133 ASP A CA 1
ATOM 1103 C C . ASP A 1 133 ? 18.127 15.428 -34.715 1.00 72.06 133 ASP A C 1
ATOM 1105 O O . ASP A 1 133 ? 17.766 15.639 -33.551 1.00 72.06 133 ASP A O 1
ATOM 1109 N N . GLU A 1 134 ? 17.324 15.702 -35.747 1.00 78.50 134 GLU A N 1
ATOM 1110 C CA . GLU A 1 134 ? 15.948 16.184 -35.585 1.00 78.50 134 GLU A CA 1
ATOM 1111 C C . GLU A 1 134 ? 15.034 15.102 -34.992 1.00 78.50 134 GLU A C 1
ATOM 1113 O O . GLU A 1 134 ? 14.277 15.374 -34.055 1.00 78.50 134 GLU A O 1
ATOM 1118 N N . ILE A 1 135 ? 15.156 13.861 -35.471 1.00 78.88 135 ILE A N 1
ATOM 1119 C CA . ILE A 1 135 ? 14.395 12.711 -34.961 1.00 78.88 135 ILE A CA 1
ATOM 1120 C C . ILE A 1 135 ? 14.735 12.447 -33.489 1.00 78.88 135 ILE A C 1
ATOM 1122 O O . ILE A 1 135 ? 13.833 12.242 -32.671 1.00 78.88 135 ILE A O 1
ATOM 1126 N N . ILE A 1 136 ? 16.023 12.488 -33.131 1.00 75.50 136 ILE A N 1
ATOM 1127 C CA . ILE A 1 136 ? 16.481 12.286 -31.750 1.00 75.50 136 ILE A CA 1
ATOM 1128 C C . ILE A 1 136 ? 15.883 13.352 -30.826 1.00 75.50 136 ILE A C 1
ATOM 1130 O O . ILE A 1 136 ? 15.354 13.018 -29.765 1.00 75.50 136 ILE A O 1
ATOM 1134 N N . ARG A 1 137 ? 15.895 14.622 -31.247 1.00 80.12 137 ARG A N 1
ATOM 1135 C CA . ARG A 1 137 ? 15.357 15.733 -30.450 1.00 80.12 137 ARG A CA 1
ATOM 1136 C C . ARG A 1 137 ? 13.856 15.595 -30.201 1.00 80.12 137 ARG A C 1
ATOM 1138 O O . ARG A 1 137 ? 13.414 15.728 -29.063 1.00 80.12 137 ARG A O 1
ATOM 1145 N N . GLN A 1 138 ? 13.083 15.268 -31.237 1.00 86.50 138 GLN A N 1
ATOM 1146 C CA . GLN A 1 138 ? 11.639 15.047 -31.102 1.00 86.50 138 GLN A CA 1
ATOM 1147 C C . GLN A 1 138 ? 11.329 13.867 -30.168 1.00 86.50 138 GLN A C 1
ATOM 1149 O O . GLN A 1 138 ? 10.426 13.947 -29.333 1.00 86.50 138 GLN A O 1
ATOM 1154 N N . ALA A 1 139 ? 12.097 12.778 -30.262 1.00 82.56 139 ALA A N 1
ATOM 1155 C CA . ALA A 1 139 ? 11.943 11.631 -29.372 1.00 82.56 139 ALA A CA 1
ATOM 1156 C C . ALA A 1 139 ? 12.256 11.983 -27.906 1.00 82.56 139 ALA A C 1
ATOM 1158 O O . ALA A 1 139 ? 11.586 11.499 -26.990 1.00 82.56 139 ALA A O 1
ATOM 1159 N N . GLU A 1 140 ? 13.249 12.841 -27.670 1.00 82.12 140 GLU A N 1
ATOM 1160 C CA . GLU A 1 140 ? 13.631 13.290 -26.331 1.00 82.12 140 GLU A CA 1
ATOM 1161 C C . GLU A 1 140 ? 12.569 14.214 -25.707 1.00 82.12 140 GLU A C 1
ATOM 1163 O O . GLU A 1 140 ? 12.196 14.028 -24.547 1.00 82.12 140 GLU A O 1
ATOM 1168 N N . GLU A 1 141 ? 11.979 15.123 -26.488 1.00 90.19 141 GLU A N 1
ATOM 1169 C CA . GLU A 1 141 ? 10.854 15.970 -26.057 1.00 90.19 141 GLU A CA 1
ATOM 1170 C C . GLU A 1 141 ? 9.607 15.145 -25.687 1.00 90.19 141 GLU A C 1
ATOM 1172 O O . GLU A 1 141 ? 8.978 15.368 -24.643 1.00 90.19 141 GLU A O 1
ATOM 1177 N N . LEU A 1 142 ? 9.270 14.138 -26.500 1.00 90.06 142 LEU A N 1
ATOM 1178 C CA . LEU A 1 142 ? 8.177 13.203 -26.207 1.00 90.06 142 LEU A CA 1
ATOM 1179 C C . LEU A 1 142 ? 8.440 12.403 -24.926 1.00 90.06 142 LEU A C 1
ATOM 1181 O O . LEU A 1 142 ? 7.532 12.171 -24.128 1.00 90.06 142 LEU A O 1
ATOM 1185 N N . ARG A 1 143 ? 9.693 12.008 -24.687 1.00 87.81 143 ARG A N 1
ATOM 1186 C CA . ARG A 1 143 ? 10.071 11.302 -23.461 1.00 87.81 143 ARG A CA 1
ATOM 1187 C C . ARG A 1 143 ? 9.929 12.191 -22.225 1.00 87.81 143 ARG A C 1
ATOM 1189 O O . ARG A 1 143 ? 9.400 11.732 -21.213 1.00 87.81 143 ARG A O 1
ATOM 1196 N N . ILE A 1 144 ? 10.389 13.439 -22.297 1.00 89.75 144 ILE A N 1
ATOM 1197 C CA . ILE A 1 144 ? 10.313 14.389 -21.178 1.00 89.75 144 ILE A CA 1
ATOM 1198 C C . ILE A 1 144 ? 8.851 14.701 -20.840 1.00 89.75 144 ILE A C 1
ATOM 1200 O O . ILE A 1 144 ? 8.470 14.642 -19.672 1.00 89.75 144 ILE A O 1
ATOM 1204 N N . SER A 1 145 ? 8.019 14.977 -21.847 1.00 91.12 145 SER A N 1
ATOM 1205 C CA . SER A 1 145 ? 6.589 15.247 -21.638 1.00 91.12 145 SER A CA 1
ATOM 1206 C C . SER A 1 145 ? 5.857 14.057 -21.011 1.00 91.12 145 SER A C 1
ATOM 1208 O O . SER A 1 145 ? 5.157 14.233 -20.015 1.00 91.12 145 SER A O 1
ATOM 1210 N N . ALA A 1 146 ? 6.097 12.835 -21.496 1.00 89.81 146 ALA A N 1
ATOM 1211 C CA . ALA A 1 146 ? 5.526 11.628 -20.899 1.00 89.81 146 ALA A CA 1
ATOM 1212 C C . ALA A 1 146 ? 5.959 11.430 -19.433 1.00 89.81 146 ALA A C 1
ATOM 1214 O O . ALA A 1 146 ? 5.147 11.039 -18.593 1.00 89.81 146 ALA A O 1
ATOM 1215 N N . MET A 1 147 ? 7.222 11.721 -19.099 1.00 88.56 147 MET A N 1
ATOM 1216 C CA . MET A 1 147 ? 7.699 11.655 -17.713 1.00 88.56 147 MET A CA 1
ATOM 1217 C C . MET A 1 147 ? 7.000 12.677 -16.808 1.00 88.56 147 MET A C 1
ATOM 1219 O O . MET A 1 147 ? 6.596 12.323 -15.701 1.00 88.56 147 MET A O 1
ATOM 1223 N N . LEU A 1 148 ? 6.812 13.912 -17.282 1.00 93.38 148 LEU A N 1
ATOM 1224 C CA . LEU A 1 148 ? 6.113 14.956 -16.528 1.00 93.38 148 LEU A CA 1
ATOM 1225 C C . LEU A 1 148 ? 4.650 14.583 -16.255 1.00 93.38 148 LEU A C 1
ATOM 1227 O O . LEU A 1 148 ? 4.188 14.727 -15.124 1.00 93.38 148 LEU A O 1
ATOM 1231 N N . GLU A 1 149 ? 3.938 14.028 -17.240 1.00 92.00 149 GLU A N 1
ATOM 1232 C CA . GLU A 1 149 ? 2.558 13.560 -17.045 1.00 92.00 149 GLU A CA 1
ATOM 1233 C C . GLU A 1 149 ? 2.454 12.442 -15.996 1.00 92.00 149 GLU A C 1
ATOM 1235 O O . GLU A 1 149 ? 1.497 12.394 -15.216 1.00 92.00 149 GLU A O 1
ATOM 1240 N N . ILE A 1 150 ? 3.426 11.524 -15.972 1.00 91.19 150 ILE A N 1
ATOM 1241 C CA . ILE A 1 150 ? 3.482 10.452 -14.972 1.00 91.19 150 ILE A CA 1
ATOM 1242 C C . ILE A 1 150 ? 3.716 11.045 -13.579 1.00 91.19 150 ILE A C 1
ATOM 1244 O O . ILE A 1 150 ? 3.006 10.683 -12.639 1.00 91.19 150 ILE A O 1
ATOM 1248 N N . GLU A 1 151 ? 4.662 11.977 -13.436 1.00 93.00 151 GLU A N 1
ATOM 1249 C CA . GLU A 1 151 ? 4.913 12.655 -12.161 1.00 93.00 151 GLU A CA 1
ATOM 1250 C C . GLU A 1 151 ? 3.687 13.417 -11.648 1.00 93.00 151 GLU A C 1
ATOM 1252 O O . GLU A 1 151 ? 3.358 13.323 -10.463 1.00 93.00 151 GLU A O 1
ATOM 1257 N N . GLU A 1 152 ? 2.981 14.146 -12.513 1.00 93.88 152 GLU A N 1
ATOM 1258 C CA . GLU A 1 152 ? 1.767 14.869 -12.125 1.00 93.88 152 GLU A CA 1
ATOM 1259 C C . GLU A 1 152 ? 0.667 13.922 -11.641 1.00 93.88 152 GLU A C 1
ATOM 1261 O O . GLU A 1 152 ? 0.051 14.173 -10.599 1.00 93.88 152 GLU A O 1
ATOM 1266 N N . LYS A 1 153 ? 0.455 12.799 -12.339 1.00 92.31 153 LYS A N 1
ATOM 1267 C CA . LYS A 1 153 ? -0.503 11.766 -11.918 1.00 92.31 153 LYS A CA 1
ATOM 1268 C C . LYS A 1 153 ? -0.126 11.156 -10.569 1.00 92.31 153 LYS A C 1
ATOM 1270 O O . LYS A 1 153 ? -1.004 10.985 -9.725 1.00 92.31 153 LYS A O 1
ATOM 1275 N N . MET A 1 154 ? 1.157 10.873 -10.330 1.00 90.00 154 MET A N 1
ATOM 1276 C CA . MET A 1 154 ? 1.616 10.366 -9.031 1.00 90.00 154 MET A CA 1
ATOM 1277 C C . MET A 1 154 ? 1.350 11.373 -7.906 1.00 90.00 154 MET A C 1
ATOM 1279 O O . MET A 1 154 ? 0.760 11.005 -6.893 1.00 90.00 154 MET A O 1
ATOM 1283 N N . ARG A 1 155 ? 1.672 12.658 -8.107 1.00 92.56 155 ARG A N 1
ATOM 1284 C CA . ARG A 1 155 ? 1.393 13.711 -7.111 1.00 92.56 155 ARG A CA 1
ATOM 1285 C C . ARG A 1 155 ? -0.103 13.857 -6.818 1.00 92.56 155 ARG A C 1
ATOM 1287 O O . ARG A 1 155 ? -0.485 14.124 -5.679 1.00 92.56 155 ARG A O 1
ATOM 1294 N N . GLN A 1 156 ? -0.964 13.696 -7.826 1.00 93.19 156 GLN A N 1
ATOM 1295 C CA . GLN A 1 156 ? -2.418 13.708 -7.629 1.00 93.19 156 GLN A CA 1
ATOM 1296 C C . GLN A 1 156 ? -2.894 12.515 -6.794 1.00 93.19 156 GLN A C 1
ATOM 1298 O O . GLN A 1 156 ? -3.697 12.705 -5.881 1.00 93.19 156 GLN A O 1
ATOM 1303 N N . LEU A 1 157 ? -2.384 11.310 -7.065 1.00 92.25 157 LEU A N 1
ATOM 1304 C CA . LEU A 1 157 ? -2.713 10.112 -6.287 1.00 92.25 157 LEU A CA 1
ATOM 1305 C C . LEU A 1 157 ? -2.276 10.248 -4.824 1.00 92.25 157 LEU A C 1
ATOM 1307 O O . LEU A 1 157 ? -3.093 10.030 -3.932 1.00 92.25 157 LEU A O 1
ATOM 1311 N N . GLU A 1 158 ? -1.045 10.701 -4.575 1.00 91.69 158 GLU A N 1
ATOM 1312 C CA . GLU A 1 158 ? -0.542 10.954 -3.216 1.00 91.69 158 GLU A CA 1
ATOM 1313 C C . GLU A 1 158 ? -1.408 11.972 -2.463 1.00 91.69 158 GLU A C 1
ATOM 1315 O O . GLU A 1 158 ? -1.679 11.826 -1.268 1.00 91.69 158 GLU A O 1
ATOM 1320 N N . ARG A 1 159 ? -1.880 13.015 -3.157 1.00 92.94 159 ARG A N 1
ATOM 1321 C CA . ARG A 1 159 ? -2.776 14.008 -2.562 1.00 92.94 159 ARG A CA 1
ATOM 1322 C C . ARG A 1 159 ? -4.121 13.396 -2.171 1.00 92.94 159 ARG A C 1
ATOM 1324 O O . ARG A 1 159 ? -4.587 13.658 -1.064 1.00 92.94 159 ARG A O 1
ATOM 1331 N N . ILE A 1 160 ? -4.720 12.585 -3.044 1.00 92.88 160 ILE A N 1
ATOM 1332 C CA . ILE A 1 160 ? -5.993 11.900 -2.772 1.00 92.88 160 ILE A CA 1
ATOM 1333 C C . ILE A 1 160 ? -5.846 10.963 -1.568 1.00 92.88 160 ILE A C 1
ATOM 1335 O O . ILE A 1 160 ? -6.680 10.999 -0.666 1.00 92.88 160 ILE A O 1
ATOM 1339 N N . GLU A 1 161 ? -4.772 10.175 -1.519 1.00 88.62 161 GLU A N 1
ATOM 1340 C CA . GLU A 1 161 ? -4.496 9.245 -0.418 1.00 88.62 161 GLU A CA 1
ATOM 1341 C C . GLU A 1 161 ? -4.281 9.975 0.917 1.00 88.62 161 GLU A C 1
ATOM 1343 O O . GLU A 1 161 ? -4.755 9.552 1.977 1.00 88.62 161 GLU A O 1
ATOM 1348 N N . ARG A 1 162 ? -3.610 11.129 0.882 1.00 90.19 162 ARG A N 1
ATOM 1349 C CA . ARG A 1 162 ? -3.432 11.969 2.069 1.00 90.19 162 ARG A CA 1
ATOM 1350 C C . ARG A 1 162 ? -4.751 12.575 2.544 1.00 90.19 162 ARG A C 1
ATOM 1352 O O . ARG A 1 162 ? -5.006 12.599 3.748 1.00 90.19 162 ARG A O 1
ATOM 1359 N N . GLU A 1 163 ? -5.580 13.067 1.627 1.00 91.31 163 GLU A N 1
ATOM 1360 C CA . GLU A 1 163 ? -6.900 13.626 1.943 1.00 91.31 163 GLU A CA 1
ATOM 1361 C C . GLU A 1 163 ? -7.846 12.549 2.507 1.00 91.31 163 GLU A C 1
ATOM 1363 O O . GLU A 1 163 ? -8.527 12.806 3.505 1.00 91.31 163 GLU A O 1
ATOM 1368 N N . SER A 1 164 ? -7.841 11.328 1.956 1.00 88.75 164 SER A N 1
ATOM 1369 C CA . SER A 1 164 ? -8.628 10.209 2.495 1.00 88.75 164 SER A CA 1
ATOM 1370 C C . SER A 1 164 ? -8.153 9.796 3.886 1.00 88.75 164 SER A C 1
ATOM 1372 O O . SER A 1 164 ? -8.971 9.682 4.797 1.00 88.75 164 SER A O 1
ATOM 1374 N N . SER A 1 165 ? -6.838 9.675 4.089 1.00 82.25 165 SER A N 1
ATOM 1375 C CA . SER A 1 165 ? -6.250 9.328 5.390 1.00 82.25 165 SER A CA 1
ATOM 1376 C C . SER A 1 165 ? -6.579 10.368 6.467 1.00 82.25 165 SER A C 1
ATOM 1378 O O . SER A 1 165 ? -6.901 10.027 7.607 1.00 82.25 165 SER A O 1
ATOM 1380 N N . LEU A 1 166 ? -6.541 11.659 6.116 1.00 89.19 166 LEU A N 1
ATOM 1381 C CA . LEU A 1 166 ? -6.943 12.742 7.018 1.00 89.19 166 LEU A CA 1
ATOM 1382 C C . LEU A 1 166 ? -8.429 12.666 7.372 1.00 89.19 166 LEU A C 1
ATOM 1384 O O . LEU A 1 166 ? -8.793 12.853 8.535 1.00 89.19 166 LEU A O 1
ATOM 1388 N N . LYS A 1 167 ? -9.289 12.378 6.392 1.00 90.12 167 LYS A N 1
ATOM 1389 C CA . LYS A 1 167 ? -10.726 12.220 6.623 1.00 90.12 167 LYS A CA 1
ATOM 1390 C C . LYS A 1 167 ? -11.016 11.053 7.569 1.00 90.12 167 LYS A C 1
ATOM 1392 O O . LYS A 1 167 ? -11.740 11.242 8.543 1.00 90.12 167 LYS A O 1
ATOM 1397 N N . GLU A 1 168 ? -10.402 9.894 7.340 1.00 80.12 168 GLU A N 1
ATOM 1398 C CA . GLU A 1 168 ? -10.524 8.724 8.219 1.00 80.12 168 GLU A CA 1
ATOM 1399 C C . GLU A 1 168 ? -10.048 9.030 9.644 1.00 80.12 168 GLU A C 1
ATOM 1401 O O . GLU A 1 168 ? -10.704 8.664 10.622 1.00 80.12 168 GLU A O 1
ATOM 1406 N N . PHE A 1 169 ? -8.942 9.767 9.782 1.00 82.19 169 PHE A N 1
ATOM 1407 C CA . PHE A 1 169 ? -8.458 10.212 11.084 1.00 82.19 169 PHE A CA 1
ATOM 1408 C C . PHE A 1 169 ? -9.466 11.125 11.799 1.00 82.19 169 PHE A C 1
ATOM 1410 O O . PHE A 1 169 ? -9.714 10.947 12.994 1.00 82.19 169 PHE A O 1
ATOM 1417 N N . HIS A 1 170 ? -10.071 12.087 11.095 1.00 83.62 170 HIS A N 1
ATOM 1418 C CA . HIS A 1 170 ? -11.089 12.967 11.672 1.00 83.62 170 HIS A CA 1
ATOM 1419 C C . HIS A 1 170 ? -12.345 12.200 12.096 1.00 83.62 170 HIS A C 1
ATOM 1421 O O . HIS A 1 170 ? -12.802 12.371 13.227 1.00 83.62 170 HIS A O 1
ATOM 1427 N N . GLU A 1 171 ? -12.846 11.298 11.250 1.00 81.06 171 GLU A N 1
ATOM 1428 C CA . GLU A 1 171 ? -13.981 10.429 11.582 1.00 81.06 171 GLU A CA 1
ATOM 1429 C C . GLU A 1 171 ? -13.680 9.559 12.811 1.00 81.06 171 GLU A C 1
ATOM 1431 O O . GLU A 1 171 ? -14.509 9.426 13.715 1.00 81.06 171 GLU A O 1
ATOM 1436 N N . PHE A 1 172 ? -12.464 9.016 12.906 1.00 74.62 172 PHE A N 1
ATOM 1437 C CA . PHE A 1 172 ? -12.024 8.265 14.076 1.00 74.62 172 PHE A CA 1
ATOM 1438 C C . PHE A 1 172 ? -12.014 9.123 15.352 1.00 74.62 172 PHE A C 1
ATOM 1440 O O . PHE A 1 172 ? -12.512 8.686 16.394 1.00 74.62 172 PHE A O 1
ATOM 1447 N N . GLN A 1 173 ? -11.487 10.350 15.292 1.00 76.69 173 GLN A N 1
ATOM 1448 C CA . GLN A 1 173 ? -11.479 11.272 16.435 1.00 76.69 173 GLN A CA 1
ATOM 1449 C C . GLN A 1 173 ? -12.896 11.643 16.881 1.00 76.69 173 GLN A C 1
ATOM 1451 O O . GLN A 1 173 ? -13.186 11.620 18.081 1.00 76.69 173 GLN A O 1
ATOM 1456 N N . ASP A 1 174 ? -13.795 11.935 15.944 1.00 79.19 174 ASP A N 1
ATOM 1457 C CA . ASP A 1 174 ? -15.182 12.277 16.260 1.00 79.19 174 ASP A CA 1
ATOM 1458 C C . ASP A 1 174 ? -15.939 11.090 16.859 1.00 79.19 174 ASP A C 1
ATOM 1460 O O . ASP A 1 174 ? -16.628 11.247 17.871 1.00 79.19 174 ASP A O 1
ATOM 1464 N N . ASN A 1 175 ? -15.715 9.876 16.354 1.00 76.44 175 ASN A N 1
ATOM 1465 C CA . ASN A 1 175 ? -16.247 8.658 16.964 1.00 76.44 175 ASN A CA 1
ATOM 1466 C C . ASN A 1 175 ? -15.749 8.466 18.405 1.00 76.44 175 ASN A C 1
ATOM 1468 O O . ASN A 1 175 ? -16.535 8.116 19.291 1.00 76.44 175 ASN A O 1
ATOM 1472 N N . ARG A 1 176 ? -14.470 8.754 18.689 1.00 76.50 176 ARG A N 1
ATOM 1473 C CA . ARG A 1 176 ? -13.943 8.718 20.067 1.00 76.50 176 ARG A CA 1
ATOM 1474 C C . ARG A 1 176 ? -14.576 9.780 20.960 1.00 76.50 176 ARG A C 1
ATOM 1476 O O . ARG A 1 176 ? -14.881 9.479 22.113 1.00 76.50 176 ARG A O 1
ATOM 1483 N N . ARG A 1 177 ? -14.807 10.994 20.449 1.00 76.75 177 ARG A N 1
ATOM 1484 C CA . ARG A 1 177 ? -15.497 12.068 21.190 1.00 76.75 177 ARG A CA 1
ATOM 1485 C C . ARG A 1 177 ? -16.934 11.679 21.525 1.00 76.75 177 ARG A C 1
ATOM 1487 O O . ARG A 1 177 ? -17.340 11.797 22.680 1.00 76.75 177 ARG A O 1
ATOM 1494 N N . LEU A 1 178 ? -17.678 11.154 20.550 1.00 81.38 178 LEU A N 1
ATOM 1495 C CA . LEU A 1 178 ? -19.044 10.660 20.748 1.00 81.38 178 LEU A CA 1
ATOM 1496 C C . LEU A 1 178 ? -19.086 9.515 21.762 1.00 81.38 178 LEU A C 1
ATOM 1498 O O . LEU A 1 178 ? -19.965 9.489 22.627 1.00 81.38 178 LEU A O 1
ATOM 1502 N N . ARG A 1 179 ? -18.119 8.591 21.694 1.00 75.50 179 ARG A N 1
ATOM 1503 C CA . ARG A 1 179 ? -17.975 7.518 22.681 1.00 75.50 179 ARG A CA 1
ATOM 1504 C C . ARG A 1 179 ? -17.774 8.100 24.074 1.00 75.50 179 ARG A C 1
ATOM 1506 O O . ARG A 1 179 ? -18.582 7.798 24.944 1.00 75.50 179 ARG A O 1
ATOM 1513 N N . ALA A 1 180 ? -16.779 8.970 24.256 1.00 75.94 180 ALA A N 1
ATOM 1514 C CA . ALA A 1 180 ? -16.475 9.614 25.534 1.00 75.94 180 ALA A CA 1
ATOM 1515 C C . ALA A 1 180 ? -17.699 10.331 26.130 1.00 75.94 180 ALA A C 1
ATOM 1517 O O . ALA A 1 180 ? -17.998 10.149 27.310 1.00 75.94 180 ALA A O 1
ATOM 1518 N N . GLY A 1 181 ? -18.452 11.076 25.312 1.00 79.94 181 GLY A N 1
ATOM 1519 C CA . GLY A 1 181 ? -19.698 11.723 25.736 1.00 79.94 181 GLY A CA 1
ATOM 1520 C C . GLY A 1 181 ? -20.731 10.725 26.269 1.00 79.94 181 GLY A C 1
ATOM 1521 O O . GLY A 1 181 ? -21.269 10.915 27.359 1.00 79.94 181 GLY A O 1
ATOM 1522 N N . ARG A 1 182 ? -20.943 9.606 25.563 1.00 78.62 182 ARG A N 1
ATOM 1523 C CA . ARG A 1 182 ? -21.849 8.536 26.016 1.00 78.62 182 ARG A CA 1
ATOM 1524 C C . ARG A 1 182 ? -21.368 7.856 27.299 1.00 78.62 182 ARG A C 1
ATOM 1526 O O . ARG A 1 182 ? -22.202 7.534 28.145 1.00 78.62 182 ARG A O 1
ATOM 1533 N N . GLU A 1 183 ? -20.059 7.647 27.469 1.00 77.31 183 GLU A N 1
ATOM 1534 C CA . GLU A 1 183 ? -19.517 7.060 28.705 1.00 77.31 183 GLU A CA 1
ATOM 1535 C C . GLU A 1 183 ? -19.800 7.966 29.909 1.00 77.31 183 GLU A C 1
ATOM 1537 O O . GLU A 1 183 ? -20.233 7.486 30.959 1.00 77.31 183 GLU A O 1
ATOM 1542 N N . VAL A 1 184 ? -19.606 9.279 29.738 1.00 77.56 184 VAL A N 1
ATOM 1543 C CA . VAL A 1 184 ? -19.878 10.292 30.767 1.00 77.56 184 VAL A CA 1
ATOM 1544 C C . VAL A 1 184 ? -21.366 10.351 31.093 1.00 77.56 184 VAL A C 1
ATOM 1546 O O . VAL A 1 184 ? -21.727 10.298 32.267 1.00 77.56 184 VAL A O 1
ATOM 1549 N N . GLU A 1 185 ? -22.242 10.395 30.087 1.00 78.75 185 GLU A N 1
ATOM 1550 C CA . GLU A 1 185 ? -23.691 10.386 30.311 1.00 78.75 185 GLU A CA 1
ATOM 1551 C C . GLU A 1 185 ? -24.145 9.159 31.097 1.00 78.75 185 GLU A C 1
ATOM 1553 O O . GLU A 1 185 ? -24.965 9.276 32.007 1.00 78.75 185 GLU A O 1
ATOM 1558 N N . GLN A 1 186 ? -23.632 7.974 30.764 1.00 74.81 186 GLN A N 1
ATOM 1559 C CA . GLN A 1 186 ? -23.980 6.770 31.508 1.00 74.81 186 GLN A CA 1
ATOM 1560 C C . GLN A 1 186 ? -23.417 6.774 32.920 1.00 74.81 186 GLN A C 1
ATOM 1562 O O . GLN A 1 186 ? -24.111 6.361 33.847 1.00 74.81 186 GLN A O 1
ATOM 1567 N N . HIS A 1 187 ? -22.192 7.266 33.101 1.00 76.19 187 HIS A N 1
ATOM 1568 C CA . HIS A 1 187 ? -21.603 7.394 34.425 1.00 76.19 187 HIS A CA 1
ATOM 1569 C C . HIS A 1 187 ? -22.443 8.315 35.318 1.00 76.19 187 HIS A C 1
ATOM 1571 O O . HIS A 1 187 ? -22.756 7.951 36.449 1.00 76.19 187 HIS A O 1
ATOM 1577 N N . LEU A 1 188 ? -22.884 9.457 34.783 1.00 74.38 188 LEU A N 1
ATOM 1578 C CA . LEU A 1 188 ? -23.763 10.392 35.484 1.00 74.38 188 LEU A CA 1
ATOM 1579 C C . LEU A 1 188 ? -25.154 9.803 35.744 1.00 74.38 188 LEU A C 1
ATOM 1581 O O . LEU A 1 188 ? -25.684 9.968 36.838 1.00 74.38 188 LEU A O 1
ATOM 1585 N N . LYS A 1 189 ? -25.741 9.089 34.775 1.00 74.75 189 LYS A N 1
ATOM 1586 C CA . LYS A 1 189 ? -27.041 8.415 34.950 1.00 74.75 189 LYS A CA 1
ATOM 1587 C C . LYS A 1 189 ? -26.999 7.374 36.064 1.00 74.75 189 LYS A C 1
ATOM 1589 O O . LYS A 1 189 ? -27.970 7.239 36.798 1.00 74.75 189 LYS A O 1
ATOM 1594 N N . PHE A 1 190 ? -25.898 6.636 36.171 1.00 71.06 190 PHE A N 1
ATOM 1595 C CA . PHE A 1 190 ? -25.818 5.478 37.052 1.00 71.06 190 PHE A CA 1
ATOM 1596 C C . PHE A 1 190 ? -25.255 5.802 38.445 1.00 71.06 190 PHE A C 1
ATOM 1598 O O . PHE A 1 190 ? -25.657 5.182 39.424 1.00 71.06 190 PHE A O 1
ATOM 1605 N N . TRP A 1 191 ? -24.369 6.796 38.563 1.00 73.69 191 TRP A N 1
ATOM 1606 C CA . TRP A 1 191 ? -23.717 7.164 39.829 1.00 73.69 191 TRP A CA 1
ATOM 1607 C C . TRP A 1 191 ? -23.824 8.648 40.173 1.00 73.69 191 TRP A C 1
ATOM 1609 O O . TRP A 1 191 ? -22.940 9.167 40.848 1.00 73.69 191 TRP A O 1
ATOM 1619 N N . SER A 1 192 ? -24.903 9.306 39.742 1.00 59.94 192 SER A N 1
ATOM 1620 C CA . SER A 1 192 ? -25.198 10.748 39.848 1.00 59.94 192 SER A CA 1
ATOM 1621 C C . SER A 1 192 ? -24.603 11.508 41.046 1.00 59.94 192 SER A C 1
ATOM 1623 O O . SER A 1 192 ? -24.177 12.649 40.879 1.00 59.94 192 SER A O 1
ATOM 1625 N N . THR A 1 193 ? -24.534 10.906 42.236 1.00 59.00 193 THR A N 1
ATOM 1626 C CA . THR A 1 193 ? -23.981 11.512 43.464 1.00 59.00 193 THR A CA 1
ATOM 1627 C C . THR A 1 193 ? -22.950 10.657 44.213 1.00 59.00 193 THR A C 1
ATOM 1629 O O . THR A 1 193 ? -22.409 11.096 45.228 1.00 59.00 193 THR A O 1
ATOM 1632 N N . SER A 1 194 ? -22.627 9.454 43.736 1.00 62.81 194 SER A N 1
ATOM 1633 C CA . SER A 1 194 ? -21.710 8.527 44.418 1.00 62.81 194 SER A CA 1
ATOM 1634 C C . SER A 1 194 ? -20.349 8.474 43.723 1.00 62.81 194 SER A C 1
ATOM 1636 O O . SER A 1 194 ? -20.280 8.548 42.503 1.00 62.81 194 SER A O 1
ATOM 1638 N N . ARG A 1 195 ? -19.251 8.316 44.476 1.00 63.53 195 ARG A N 1
ATOM 1639 C CA . ARG A 1 195 ? -17.939 7.966 43.901 1.00 63.53 195 ARG A CA 1
ATOM 1640 C C . ARG A 1 195 ? -17.834 6.443 43.825 1.00 63.53 195 ARG A C 1
ATOM 1642 O O . ARG A 1 195 ? -17.527 5.823 44.848 1.00 63.53 195 ARG A O 1
ATOM 1649 N N . PRO A 1 196 ? -18.098 5.805 42.673 1.00 68.81 196 PRO A N 1
ATOM 1650 C CA . PRO A 1 196 ? -18.021 4.360 42.605 1.00 68.81 196 PRO A CA 1
ATOM 1651 C C . PRO A 1 196 ? -16.560 3.909 42.649 1.00 68.81 196 PRO A C 1
ATOM 1653 O O . PRO A 1 196 ? -15.672 4.547 42.086 1.00 68.81 196 PRO A O 1
ATOM 1656 N N . LYS A 1 197 ? -16.301 2.755 43.273 1.00 71.19 197 LYS A N 1
ATOM 1657 C CA . LYS A 1 197 ? -14.977 2.106 43.200 1.00 71.19 197 LYS A CA 1
ATOM 1658 C C . LYS A 1 197 ? -14.631 1.623 41.782 1.00 71.19 197 LYS A C 1
ATOM 1660 O O . LYS A 1 197 ? -13.463 1.375 41.493 1.00 71.19 197 LYS A O 1
ATOM 1665 N N . ARG A 1 198 ? -15.642 1.508 40.910 1.00 76.44 198 ARG A N 1
ATOM 1666 C CA . ARG A 1 198 ? -15.539 1.133 39.495 1.00 76.44 198 ARG A CA 1
ATOM 1667 C C . ARG A 1 198 ? -16.112 2.237 38.619 1.00 76.44 198 ARG A C 1
ATOM 1669 O O . ARG A 1 198 ? -17.268 2.606 38.788 1.00 76.44 198 ARG A O 1
ATOM 1676 N N . SER A 1 199 ? -15.333 2.723 37.661 1.00 75.81 199 SER A N 1
ATOM 1677 C CA . SER A 1 199 ? -15.836 3.642 36.639 1.00 75.81 199 SER A CA 1
ATOM 1678 C C . SER A 1 199 ? -16.221 2.882 35.371 1.00 75.81 199 SER A C 1
ATOM 1680 O O . SER A 1 199 ? -15.512 1.966 34.959 1.00 75.81 199 SER A O 1
ATOM 1682 N N . ILE A 1 200 ? -17.301 3.310 34.712 1.00 78.44 200 ILE A N 1
ATOM 1683 C CA . ILE A 1 200 ? -17.658 2.859 33.358 1.00 78.44 200 ILE A CA 1
ATOM 1684 C C . ILE A 1 200 ? -16.489 3.051 32.388 1.00 78.44 200 ILE A C 1
ATOM 1686 O O . ILE A 1 200 ? -16.216 2.159 31.595 1.00 78.44 200 ILE A O 1
ATOM 1690 N N . VAL A 1 201 ? -15.770 4.171 32.501 1.00 77.88 201 VAL A N 1
ATOM 1691 C CA . VAL A 1 201 ? -14.610 4.491 31.652 1.00 77.88 201 VAL A CA 1
ATOM 1692 C C . VAL A 1 201 ? -13.467 3.502 31.889 1.00 77.88 201 VAL A C 1
ATOM 1694 O O . VAL A 1 201 ? -12.720 3.151 30.984 1.00 77.88 201 VAL A O 1
ATOM 1697 N N . GLU A 1 202 ? -13.300 3.034 33.126 1.00 82.12 202 GLU A N 1
ATOM 1698 C CA . GLU A 1 202 ? -12.269 2.048 33.461 1.00 82.12 202 GLU A CA 1
ATOM 1699 C C . GLU A 1 202 ? -12.644 0.667 32.905 1.00 82.12 202 GLU A C 1
ATOM 1701 O O . GLU A 1 202 ? -11.807 0.005 32.299 1.00 82.12 202 GLU A O 1
ATOM 1706 N N . LEU A 1 203 ? -13.919 0.276 33.020 1.00 84.12 203 LEU A N 1
ATOM 1707 C CA . LEU A 1 203 ? -14.445 -0.966 32.443 1.00 84.12 203 LEU A CA 1
ATOM 1708 C C . LEU A 1 203 ? -14.369 -0.969 30.909 1.00 84.12 203 LEU A C 1
ATOM 1710 O O . LEU A 1 203 ? -13.957 -1.969 30.319 1.00 84.12 203 LEU A O 1
ATOM 1714 N N . SER A 1 204 ? -14.738 0.142 30.260 1.00 83.50 204 SER A N 1
ATOM 1715 C CA . SER A 1 204 ? -14.671 0.272 28.804 1.00 83.50 204 SER A CA 1
ATOM 1716 C C . SER A 1 204 ? -13.229 0.213 28.309 1.00 83.50 204 SER A C 1
ATOM 1718 O O . SER A 1 204 ? -12.955 -0.520 27.363 1.00 83.50 204 SER A O 1
ATOM 1720 N N . ARG A 1 205 ? -12.291 0.880 28.995 1.00 84.62 205 ARG A N 1
ATOM 1721 C CA . ARG A 1 205 ? -10.853 0.801 28.692 1.00 84.62 205 ARG A CA 1
ATOM 1722 C C . ARG A 1 205 ? -10.292 -0.608 28.832 1.00 84.62 205 ARG A C 1
ATOM 1724 O O . ARG A 1 205 ? -9.471 -1.000 28.009 1.00 84.62 205 ARG A O 1
ATOM 1731 N N . THR A 1 206 ? -10.706 -1.374 29.843 1.00 87.25 206 THR A N 1
ATOM 1732 C CA . THR A 1 206 ? -10.284 -2.778 29.970 1.00 87.25 206 THR A CA 1
ATOM 1733 C C . THR A 1 206 ? -10.753 -3.598 28.770 1.00 87.25 206 THR A C 1
ATOM 1735 O O . THR A 1 206 ? -9.960 -4.333 28.195 1.00 87.25 206 THR A O 1
ATOM 1738 N N . LEU A 1 207 ? -12.000 -3.420 28.326 1.00 87.69 207 LEU A N 1
ATOM 1739 C CA . LEU A 1 207 ? -12.515 -4.106 27.134 1.00 87.69 207 LEU A CA 1
ATOM 1740 C C . LEU A 1 207 ? -11.847 -3.633 25.838 1.00 87.69 207 LEU A C 1
ATOM 1742 O O . LEU A 1 207 ? -11.598 -4.445 24.956 1.00 87.69 207 LEU A O 1
ATOM 1746 N N . GLU A 1 208 ? -11.528 -2.342 25.719 1.00 85.62 208 GLU A N 1
ATOM 1747 C CA . GLU A 1 208 ? -10.778 -1.817 24.573 1.00 85.62 208 GLU A CA 1
ATOM 1748 C C . GLU A 1 208 ? -9.369 -2.414 24.484 1.00 85.62 208 GLU A C 1
ATOM 1750 O O . GLU A 1 208 ? -8.931 -2.745 23.388 1.00 85.62 208 GLU A O 1
ATOM 1755 N N . ARG A 1 209 ? -8.674 -2.603 25.615 1.00 88.12 209 ARG A N 1
ATOM 1756 C CA . ARG A 1 209 ? -7.350 -3.260 25.648 1.00 88.12 209 ARG A CA 1
ATOM 1757 C C . ARG A 1 209 ? -7.402 -4.715 25.197 1.00 88.12 209 ARG A C 1
ATOM 1759 O O . ARG A 1 209 ? -6.438 -5.218 24.639 1.00 88.12 209 ARG A O 1
ATOM 1766 N N . GLU A 1 210 ? -8.524 -5.376 25.440 1.00 90.06 210 GLU A N 1
ATOM 1767 C CA . GLU A 1 210 ? -8.748 -6.779 25.093 1.00 90.06 210 GLU A CA 1
ATOM 1768 C C . GLU A 1 210 ? -9.404 -6.942 23.709 1.00 90.06 210 GLU A C 1
ATOM 1770 O O . GLU A 1 210 ? -9.645 -8.064 23.262 1.00 90.06 210 GLU A O 1
ATOM 1775 N N . ARG A 1 211 ? -9.673 -5.834 22.996 1.00 88.06 211 ARG A N 1
ATOM 1776 C CA . ARG A 1 211 ? -10.383 -5.821 21.707 1.00 88.06 211 ARG A CA 1
ATOM 1777 C C . ARG A 1 211 ? -9.707 -6.692 20.654 1.00 88.06 211 ARG A C 1
ATOM 1779 O O . ARG A 1 211 ? -10.397 -7.425 19.955 1.00 88.06 211 ARG A O 1
ATOM 1786 N N . GLU A 1 212 ? -8.380 -6.664 20.578 1.00 88.94 212 GLU A N 1
ATOM 1787 C CA . GLU A 1 212 ? -7.624 -7.485 19.625 1.00 88.94 212 GLU A CA 1
ATOM 1788 C C . GLU A 1 212 ? -7.859 -8.985 19.843 1.00 88.94 212 GLU A C 1
ATOM 1790 O O . GLU A 1 212 ? -7.975 -9.731 18.874 1.00 88.94 212 GLU A O 1
ATOM 1795 N N . LYS A 1 213 ? -8.018 -9.434 21.097 1.00 91.25 213 LYS A N 1
ATOM 1796 C CA . LYS A 1 213 ? -8.330 -10.840 21.395 1.00 91.25 213 LYS A CA 1
ATOM 1797 C C . LYS A 1 213 ? -9.736 -11.210 20.938 1.00 91.25 213 LYS A C 1
ATOM 1799 O O . LYS A 1 213 ? -9.938 -12.305 20.419 1.00 91.25 213 LYS A O 1
ATOM 1804 N N . PHE A 1 214 ? -10.703 -10.303 21.091 1.00 89.62 214 PHE A N 1
ATOM 1805 C CA . PHE A 1 214 ? -12.043 -10.508 20.542 1.00 89.62 214 PHE A CA 1
ATOM 1806 C C . PHE A 1 214 ? -12.007 -10.581 19.014 1.00 89.62 214 PHE A C 1
ATOM 1808 O O . PHE A 1 214 ? -12.549 -11.522 18.445 1.00 89.62 214 PHE A O 1
ATOM 1815 N N . GLU A 1 215 ? -11.331 -9.648 18.343 1.00 89.12 215 GLU A N 1
ATOM 1816 C CA . GLU A 1 215 ? -11.205 -9.651 16.880 1.00 89.12 215 GLU A CA 1
ATOM 1817 C C . GLU A 1 215 ? -10.465 -10.892 16.356 1.00 89.12 215 GLU A C 1
ATOM 1819 O O . GLU A 1 215 ? -10.845 -11.442 15.320 1.00 89.12 215 GLU A O 1
ATOM 1824 N N . ALA A 1 216 ? -9.460 -11.385 17.086 1.00 88.69 216 ALA A N 1
ATOM 1825 C CA . ALA A 1 216 ? -8.764 -12.628 16.766 1.00 88.69 216 ALA A CA 1
ATOM 1826 C C . ALA A 1 216 ? -9.708 -13.838 16.794 1.00 88.69 216 ALA A C 1
ATOM 1828 O O . ALA A 1 216 ? -9.679 -14.637 15.862 1.00 88.69 216 ALA A O 1
ATOM 1829 N N . VAL A 1 217 ? -10.608 -13.930 17.783 1.00 88.88 217 VAL A N 1
ATOM 1830 C CA . VAL A 1 217 ? -11.622 -14.999 17.842 1.00 88.88 217 VAL A CA 1
ATOM 1831 C C . VAL A 1 217 ? -12.488 -15.014 16.587 1.00 88.88 217 VAL A C 1
ATOM 1833 O O . VAL A 1 217 ? 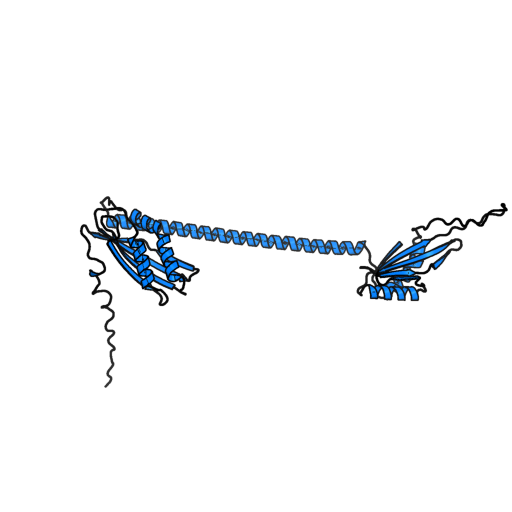-12.716 -16.076 16.011 1.00 88.88 217 VAL A O 1
ATOM 1836 N N . PHE A 1 218 ? -12.957 -13.848 16.141 1.00 88.00 218 PHE A N 1
ATOM 1837 C CA . PHE A 1 218 ? -13.743 -13.763 14.913 1.00 88.00 218 PHE A CA 1
ATOM 1838 C C . PHE A 1 218 ? -12.935 -14.216 13.705 1.00 88.00 218 PHE A C 1
ATOM 1840 O O . PHE A 1 218 ? -13.437 -15.014 12.921 1.00 88.00 218 PHE A O 1
ATOM 1847 N N . ARG A 1 219 ? -11.683 -13.765 13.569 1.00 86.62 219 ARG A N 1
ATOM 1848 C CA . ARG A 1 219 ? -10.819 -14.205 12.468 1.00 86.62 219 ARG A CA 1
ATOM 1849 C C . ARG A 1 219 ? -10.645 -15.718 12.498 1.00 86.62 219 ARG A C 1
ATOM 1851 O O . ARG A 1 219 ? -10.972 -16.354 11.509 1.00 86.62 219 ARG A O 1
ATOM 1858 N N . GLU A 1 220 ? -10.236 -16.297 13.624 1.00 85.81 220 GLU A N 1
ATOM 1859 C CA . GLU A 1 220 ? -10.034 -17.743 13.786 1.00 85.81 220 GLU A CA 1
ATOM 1860 C C . GLU A 1 220 ? -11.277 -18.557 13.420 1.00 85.81 220 GLU A C 1
ATOM 1862 O O . GLU A 1 220 ? -11.195 -19.492 12.625 1.00 85.81 220 GLU A O 1
ATOM 1867 N N . VAL A 1 221 ? -12.434 -18.185 13.968 1.00 83.81 221 VAL A N 1
ATOM 1868 C CA . VAL A 1 221 ? -13.679 -18.949 13.830 1.00 83.81 221 VAL A CA 1
ATOM 1869 C C . VAL A 1 221 ? -14.307 -18.786 12.441 1.00 83.81 221 VAL A C 1
ATOM 1871 O O . VAL A 1 221 ? -14.876 -19.734 11.904 1.00 83.81 221 VAL A O 1
ATOM 1874 N N . VAL A 1 222 ? -14.193 -17.599 11.844 1.00 78.75 222 VAL A N 1
ATOM 1875 C CA . VAL A 1 222 ? -14.828 -17.252 10.563 1.00 78.75 222 VAL A CA 1
ATOM 1876 C C . VAL A 1 222 ? -13.896 -17.508 9.368 1.00 78.75 222 VAL A C 1
ATOM 1878 O O . VAL A 1 222 ? -14.343 -17.447 8.226 1.00 78.75 222 VAL A O 1
ATOM 1881 N N . THR A 1 223 ? -12.621 -17.859 9.600 1.00 68.94 223 THR A N 1
ATOM 1882 C CA . THR A 1 223 ? -11.584 -17.985 8.553 1.00 68.94 223 THR A CA 1
ATOM 1883 C C . THR A 1 223 ? -11.988 -18.815 7.331 1.00 68.94 223 THR A C 1
ATOM 1885 O O . THR A 1 223 ? -11.570 -18.515 6.216 1.00 68.94 223 THR A O 1
ATOM 1888 N N . THR A 1 224 ? -12.778 -19.868 7.529 1.00 68.69 224 THR A N 1
ATOM 1889 C CA . THR A 1 224 ? -13.142 -20.837 6.483 1.00 68.69 224 THR A CA 1
ATOM 1890 C C . THR A 1 224 ? -14.450 -20.511 5.762 1.00 68.69 224 THR A C 1
ATOM 1892 O O . THR A 1 224 ? -14.801 -21.193 4.800 1.00 68.69 224 THR A O 1
ATOM 1895 N N . GLN A 1 225 ? -15.168 -19.475 6.197 1.00 76.38 225 GLN A N 1
ATOM 1896 C CA . GLN A 1 225 ? -16.534 -19.195 5.765 1.00 76.38 225 GLN A CA 1
ATOM 1897 C C . GLN A 1 225 ? -16.595 -17.978 4.840 1.00 76.38 225 GLN A C 1
ATOM 1899 O O . GLN A 1 225 ? -15.899 -16.977 5.028 1.00 76.38 225 GLN A O 1
ATOM 1904 N N . ARG A 1 226 ? -17.445 -18.067 3.812 1.00 77.69 226 ARG A N 1
ATOM 1905 C CA . ARG A 1 226 ? -17.735 -16.951 2.902 1.00 77.69 226 ARG A CA 1
ATOM 1906 C C . ARG A 1 226 ? -18.987 -16.215 3.366 1.00 77.69 226 ARG A C 1
ATOM 1908 O O . ARG A 1 226 ? -19.938 -16.847 3.825 1.00 77.69 226 ARG A O 1
ATOM 1915 N N . ASP A 1 227 ? -18.966 -14.895 3.198 1.00 81.19 227 ASP A N 1
ATOM 1916 C CA . ASP A 1 227 ? -20.101 -13.991 3.412 1.00 81.19 227 ASP A CA 1
ATOM 1917 C C . ASP A 1 227 ? -20.735 -14.133 4.801 1.00 81.19 227 ASP A C 1
ATOM 1919 O O . ASP A 1 227 ? -21.891 -14.528 4.988 1.00 81.19 227 ASP A O 1
ATOM 1923 N N . VAL A 1 228 ? -19.926 -13.812 5.806 1.00 85.62 228 VAL A N 1
ATOM 1924 C CA . VAL A 1 228 ? -20.303 -13.900 7.210 1.00 85.62 228 VAL A CA 1
ATOM 1925 C C . VAL A 1 228 ? -20.739 -12.532 7.699 1.00 85.62 228 VAL A C 1
ATOM 1927 O O . VAL A 1 228 ? -19.989 -11.555 7.658 1.00 85.62 228 VAL A O 1
ATOM 1930 N N . ASN A 1 229 ? -21.983 -12.460 8.156 1.00 88.31 229 ASN A N 1
ATOM 1931 C CA . ASN A 1 229 ? -22.547 -11.258 8.736 1.00 88.31 229 ASN A CA 1
ATOM 1932 C C . ASN A 1 229 ? -23.433 -11.610 9.924 1.00 88.31 229 ASN A C 1
ATOM 1934 O O . ASN A 1 229 ? -23.929 -12.729 10.045 1.00 88.31 229 ASN A O 1
ATOM 1938 N N . GLY A 1 230 ? -23.605 -10.655 10.823 1.00 89.31 230 GLY A N 1
ATOM 1939 C CA . GLY A 1 230 ? -24.477 -10.848 11.962 1.00 89.31 230 GLY A CA 1
ATOM 1940 C C . GLY A 1 230 ? -24.385 -9.727 12.970 1.00 89.31 230 GLY A C 1
ATOM 1941 O O . GLY A 1 230 ? -23.489 -8.875 12.952 1.00 89.31 230 GLY A O 1
ATOM 1942 N N . THR A 1 231 ? -25.342 -9.752 13.883 1.00 91.12 231 THR A N 1
ATOM 1943 C CA . THR A 1 231 ? -25.353 -8.892 15.056 1.00 91.12 231 THR A CA 1
ATOM 1944 C C . THR A 1 231 ? -25.444 -9.746 16.301 1.00 91.12 231 THR A C 1
ATOM 1946 O O . THR A 1 231 ? -26.015 -10.833 16.306 1.00 91.12 231 THR A O 1
ATOM 1949 N N . GLY A 1 232 ? -24.849 -9.265 17.381 1.00 89.88 232 GLY A N 1
ATOM 1950 C CA . GLY A 1 232 ? -24.872 -9.986 18.633 1.00 89.88 232 GLY A CA 1
ATOM 1951 C C . GLY A 1 232 ? -24.888 -9.074 19.839 1.00 89.88 232 GLY A C 1
ATOM 1952 O O . GLY A 1 232 ? -24.696 -7.854 19.775 1.00 89.88 232 GLY A O 1
ATOM 1953 N N . MET A 1 233 ? -25.170 -9.696 20.972 1.00 91.12 233 MET A N 1
ATOM 1954 C CA . MET A 1 233 ? -25.289 -9.045 22.255 1.00 91.12 233 MET A CA 1
ATOM 1955 C C . MET A 1 233 ? -24.590 -9.877 23.317 1.00 91.12 233 MET A C 1
ATOM 1957 O O . MET A 1 233 ? -24.953 -11.022 23.582 1.00 91.12 233 MET A O 1
ATOM 1961 N N . LEU A 1 234 ? -23.601 -9.255 23.942 1.00 91.38 234 LEU A N 1
ATOM 1962 C CA . LEU A 1 234 ? -22.933 -9.742 25.133 1.00 91.38 234 LEU A CA 1
ATOM 1963 C C . LEU A 1 234 ? -23.708 -9.222 26.346 1.00 91.38 234 LEU A C 1
ATOM 1965 O O . LEU A 1 234 ? -23.939 -8.016 26.473 1.00 91.38 234 LEU A O 1
ATOM 1969 N N . LEU A 1 235 ? -24.112 -10.127 27.227 1.00 91.62 235 LEU A N 1
ATOM 1970 C CA . LEU A 1 235 ? -24.786 -9.848 28.491 1.00 91.62 235 LEU A CA 1
ATOM 1971 C C . LEU A 1 235 ? -23.996 -10.540 29.596 1.00 91.62 235 LEU A C 1
ATOM 1973 O O . LEU A 1 235 ? -23.829 -11.753 29.547 1.00 91.62 235 LEU A O 1
ATOM 1977 N N . TRP A 1 236 ? -23.479 -9.801 30.574 1.00 93.69 236 TRP A N 1
ATOM 1978 C CA . TRP A 1 236 ? -22.628 -10.409 31.601 1.00 93.69 236 TRP A CA 1
ATOM 1979 C C . TRP A 1 236 ? -22.728 -9.715 32.948 1.00 93.69 236 TRP A C 1
ATOM 1981 O O . TRP A 1 236 ? -23.188 -8.578 33.042 1.00 93.69 236 TRP A O 1
ATOM 1991 N N . ILE A 1 237 ? -22.315 -10.418 33.997 1.00 91.19 237 ILE A N 1
ATOM 1992 C CA . ILE A 1 237 ? -22.287 -9.915 35.367 1.00 91.19 237 ILE A CA 1
ATOM 1993 C C . ILE A 1 237 ? -20.849 -9.940 35.875 1.00 91.19 237 ILE A C 1
ATOM 1995 O O . ILE A 1 237 ? -20.196 -10.982 35.880 1.00 91.19 237 ILE A O 1
ATOM 1999 N N . ILE A 1 238 ? -20.370 -8.784 36.329 1.00 91.38 238 ILE A N 1
ATOM 2000 C CA . ILE A 1 238 ? -19.065 -8.640 36.976 1.00 91.38 238 ILE A CA 1
ATOM 2001 C C . ILE A 1 238 ? -19.257 -8.779 38.486 1.00 91.38 238 ILE A C 1
ATOM 2003 O O . ILE A 1 238 ? -20.016 -8.014 39.087 1.00 91.38 238 ILE A O 1
ATOM 2007 N N . GLY A 1 239 ? -18.550 -9.729 39.091 1.00 90.00 239 GLY A N 1
ATOM 2008 C CA . GLY A 1 239 ? -18.526 -10.009 40.524 1.00 90.00 239 GLY A CA 1
ATOM 2009 C C . GLY A 1 239 ? -17.836 -8.920 41.329 1.00 90.00 239 GLY A C 1
ATOM 2010 O O . GLY A 1 239 ? -17.218 -8.018 40.767 1.00 90.00 239 GLY A O 1
ATOM 2011 N N . LYS A 1 240 ? -17.920 -8.972 42.661 1.00 89.06 240 LYS A N 1
ATOM 2012 C CA . LYS A 1 240 ? -17.238 -8.008 43.551 1.00 89.06 240 LYS A CA 1
ATOM 2013 C C . LYS A 1 240 ? -15.710 -8.119 43.481 1.00 89.06 240 LYS A C 1
ATOM 2015 O O . LYS A 1 240 ? -15.006 -7.120 43.590 1.00 89.06 240 LYS A O 1
ATOM 2020 N N . ASP A 1 241 ? -15.208 -9.315 43.223 1.00 89.44 241 ASP A N 1
ATOM 2021 C CA . ASP A 1 241 ? -13.802 -9.629 42.956 1.00 89.44 241 ASP A CA 1
ATOM 2022 C C . ASP A 1 241 ? -13.285 -9.041 41.633 1.00 89.44 241 ASP A C 1
ATOM 2024 O O . ASP A 1 241 ? -12.096 -8.766 41.516 1.00 89.44 241 ASP A O 1
ATOM 2028 N N . GLY A 1 242 ? -14.180 -8.765 40.680 1.00 87.69 242 GLY A N 1
ATOM 2029 C CA . GLY A 1 242 ? -13.824 -8.264 39.351 1.00 87.69 242 GLY A CA 1
ATOM 2030 C C . GLY A 1 242 ? -13.820 -9.330 38.267 1.00 87.69 242 GLY A C 1
ATOM 2031 O O . GLY A 1 242 ? -13.536 -9.006 37.118 1.00 87.69 242 GLY A O 1
ATOM 2032 N N . LEU A 1 243 ? -14.184 -10.569 38.591 1.00 92.31 243 LEU A N 1
ATOM 2033 C CA . LEU A 1 243 ? -14.315 -11.638 37.610 1.00 92.31 243 LEU A CA 1
ATOM 2034 C C . LEU A 1 243 ? -15.721 -11.655 37.006 1.00 92.31 243 LEU A C 1
ATOM 2036 O O . LEU A 1 243 ? -16.683 -11.153 37.593 1.00 92.31 243 LEU A O 1
ATOM 2040 N N . VAL A 1 244 ? -15.851 -12.223 35.810 1.00 92.44 244 VAL A N 1
ATOM 2041 C CA . VAL A 1 244 ? -17.158 -12.441 35.184 1.00 92.44 244 VAL A CA 1
ATOM 2042 C C . VAL A 1 244 ? -17.787 -13.686 35.795 1.00 92.44 244 VAL A C 1
ATOM 2044 O O . VAL A 1 244 ? -17.284 -14.791 35.604 1.00 92.44 244 VAL A O 1
ATOM 2047 N N . VAL A 1 245 ? -18.882 -13.505 36.531 1.00 90.00 245 VAL A N 1
ATOM 2048 C CA . VAL A 1 245 ? -19.532 -14.597 37.280 1.00 90.00 245 VAL A CA 1
ATOM 2049 C C . VAL A 1 245 ? -20.668 -15.232 36.489 1.00 90.00 245 VAL A C 1
ATOM 2051 O O . VAL A 1 245 ? -21.002 -16.389 36.713 1.00 90.00 245 VAL A O 1
ATOM 2054 N N . ASP A 1 246 ? -21.252 -14.488 35.551 1.00 89.56 246 ASP A N 1
ATOM 2055 C CA . ASP A 1 246 ? -22.275 -15.002 34.649 1.00 89.56 246 ASP A CA 1
ATOM 2056 C C . ASP A 1 246 ? -22.210 -14.295 33.288 1.00 89.56 246 ASP A C 1
ATOM 2058 O O . ASP A 1 246 ? -21.840 -13.119 33.200 1.00 89.56 246 ASP A O 1
ATOM 2062 N N . LEU A 1 247 ? -22.526 -15.030 32.222 1.00 91.12 247 LEU A N 1
ATOM 2063 C CA . LEU A 1 247 ? -22.357 -14.606 30.837 1.00 91.12 247 LEU A CA 1
ATOM 2064 C C . LEU A 1 247 ? -23.350 -15.301 29.912 1.00 91.12 247 LEU A C 1
ATOM 2066 O O . LEU A 1 247 ? -23.401 -16.525 29.823 1.00 91.12 247 LEU A O 1
ATOM 2070 N N . ARG A 1 248 ? -24.035 -14.492 29.110 1.00 89.62 248 ARG A N 1
ATOM 2071 C CA . ARG A 1 248 ? -24.842 -14.918 27.980 1.00 89.62 248 ARG A CA 1
ATOM 2072 C C . ARG A 1 248 ? -24.478 -14.134 26.727 1.00 89.62 248 ARG A C 1
ATOM 2074 O O . ARG A 1 248 ? -24.369 -12.910 26.744 1.00 89.62 248 ARG A O 1
ATOM 2081 N N . ILE A 1 249 ? -24.332 -14.852 25.621 1.00 90.06 249 ILE A N 1
ATOM 2082 C CA . ILE A 1 249 ? -24.016 -14.276 24.316 1.00 90.06 249 ILE A CA 1
ATOM 2083 C C . ILE A 1 249 ? -25.108 -14.697 23.337 1.00 90.06 249 ILE A C 1
ATOM 2085 O O . ILE A 1 249 ? -25.284 -15.884 23.059 1.00 90.06 249 ILE A O 1
ATOM 2089 N N . VAL A 1 250 ? -25.854 -13.715 22.839 1.00 89.62 250 VAL A N 1
ATOM 2090 C CA . VAL A 1 250 ? -26.893 -13.902 21.821 1.00 89.62 250 VAL A CA 1
ATOM 2091 C C . VAL A 1 250 ? -26.320 -13.447 20.489 1.00 89.62 250 VAL A C 1
ATOM 2093 O O . VAL A 1 250 ? -25.751 -12.360 20.417 1.00 89.62 250 VAL A O 1
ATOM 2096 N N . ILE A 1 251 ? -26.435 -14.281 19.463 1.00 89.44 251 ILE A N 1
ATOM 2097 C CA . ILE A 1 251 ? -25.944 -14.008 18.111 1.00 89.44 251 ILE A CA 1
ATOM 2098 C C . ILE A 1 251 ? -27.107 -14.291 17.170 1.00 89.44 251 ILE A C 1
ATOM 2100 O O . ILE A 1 251 ? -27.825 -15.263 17.385 1.00 89.44 251 ILE A O 1
ATOM 2104 N N . ASP A 1 252 ? -27.303 -13.399 16.211 1.00 89.00 252 ASP A N 1
ATOM 2105 C CA . ASP A 1 252 ? -28.203 -13.560 15.077 1.00 89.00 252 ASP A CA 1
ATOM 2106 C C . ASP A 1 252 ? -27.379 -13.277 13.820 1.00 89.00 252 ASP A C 1
ATOM 2108 O O . ASP A 1 252 ? -26.886 -12.155 13.626 1.00 89.00 252 ASP A O 1
ATOM 2112 N N . SER A 1 253 ? -27.108 -14.318 13.039 1.00 88.12 253 SER A N 1
ATOM 2113 C CA . SER A 1 253 ? -26.117 -14.269 11.967 1.00 88.12 253 SER A CA 1
ATOM 2114 C C . SER A 1 253 ? -26.499 -15.090 10.741 1.00 88.12 253 SER A C 1
ATOM 2116 O O . SER A 1 253 ? -27.480 -15.833 10.732 1.00 88.12 253 SER A O 1
ATOM 2118 N N . SER A 1 254 ? -25.732 -14.924 9.661 1.00 85.62 254 SER A N 1
ATOM 2119 C CA . SER A 1 254 ? -25.930 -15.692 8.436 1.00 85.62 254 SER A CA 1
ATOM 2120 C C . SER A 1 254 ? -25.720 -17.189 8.669 1.00 85.62 254 SER A C 1
ATOM 2122 O O . SER A 1 254 ? -24.936 -17.596 9.524 1.00 85.62 254 SER A O 1
ATOM 2124 N N . ILE A 1 255 ? -26.367 -18.013 7.838 1.00 83.00 255 ILE A N 1
ATOM 2125 C CA . ILE A 1 255 ? -26.347 -19.489 7.911 1.00 83.00 255 ILE A CA 1
ATOM 2126 C C . ILE A 1 255 ? -24.917 -20.060 7.929 1.00 83.00 255 ILE A C 1
ATOM 2128 O O . ILE A 1 255 ? -24.664 -21.087 8.552 1.00 83.00 255 ILE A O 1
ATOM 2132 N N . ASN A 1 256 ? -23.974 -19.383 7.271 1.00 82.44 256 ASN A N 1
ATOM 2133 C CA . ASN A 1 256 ? -22.580 -19.820 7.178 1.00 82.44 256 ASN A CA 1
ATOM 2134 C C . ASN A 1 256 ? -21.773 -19.538 8.455 1.00 82.44 256 ASN A C 1
ATOM 2136 O O . ASN A 1 256 ? -20.623 -19.958 8.565 1.00 82.44 256 ASN A O 1
ATOM 2140 N N . THR A 1 257 ? -22.336 -18.805 9.415 1.00 83.62 257 THR A N 1
ATOM 2141 C CA . THR A 1 257 ? -21.636 -18.416 10.637 1.00 83.62 257 THR A CA 1
ATOM 2142 C C . THR A 1 257 ? -21.687 -19.557 11.655 1.00 83.62 257 THR A C 1
ATOM 2144 O O . THR A 1 257 ? -22.772 -19.950 12.084 1.00 83.62 257 THR A O 1
ATOM 2147 N N . PRO A 1 258 ? -20.540 -20.086 12.119 1.00 87.62 258 PRO A N 1
ATOM 2148 C CA . PRO A 1 258 ? -20.511 -21.110 13.160 1.00 87.62 258 PRO A CA 1
ATOM 2149 C C . PRO A 1 258 ? -20.774 -20.477 14.538 1.00 87.62 258 PRO A C 1
ATOM 2151 O O . PRO A 1 258 ? -19.866 -20.305 15.357 1.00 87.62 258 PRO A O 1
ATOM 2154 N N . GLU A 1 259 ? -22.035 -20.120 14.796 1.00 88.25 259 GLU A N 1
ATOM 2155 C CA . GLU A 1 259 ? -22.451 -19.355 15.976 1.00 88.25 259 GLU A CA 1
ATOM 2156 C C . GLU A 1 259 ? -22.030 -19.992 17.294 1.00 88.25 259 GLU A C 1
ATOM 2158 O O . GLU A 1 259 ? -21.569 -19.286 18.182 1.00 88.25 259 GLU A O 1
ATOM 2163 N N . THR A 1 260 ? -22.177 -21.310 17.441 1.00 88.00 260 THR A N 1
ATOM 2164 C CA . THR A 1 260 ? -21.855 -22.006 18.695 1.00 88.00 260 THR A CA 1
ATOM 2165 C C . THR A 1 260 ? -20.369 -21.892 19.023 1.00 88.00 260 THR A C 1
ATOM 2167 O O . THR A 1 260 ? -20.014 -21.463 20.116 1.00 88.00 260 THR A O 1
ATOM 2170 N N . HIS A 1 261 ? -19.495 -22.156 18.048 1.00 88.69 261 HIS A N 1
ATOM 2171 C CA . HIS A 1 261 ? -18.051 -22.001 18.232 1.00 88.69 261 HIS A CA 1
ATOM 2172 C C . HIS A 1 261 ? -17.659 -20.548 18.508 1.00 88.69 261 HIS A C 1
ATOM 2174 O O . HIS A 1 261 ? -16.834 -20.289 19.386 1.00 88.69 261 HIS A O 1
ATOM 2180 N N . LEU A 1 262 ? -18.259 -19.598 17.783 1.00 89.50 262 LEU A N 1
ATOM 2181 C CA . LEU A 1 262 ? -18.016 -18.174 17.995 1.00 89.50 262 LEU A CA 1
ATOM 2182 C C . LEU A 1 262 ? -18.425 -17.764 19.415 1.00 89.50 262 LEU A C 1
ATOM 2184 O O . LEU A 1 262 ? -17.656 -17.123 20.129 1.00 89.50 262 LEU A O 1
ATOM 2188 N N . ARG A 1 263 ? -19.612 -18.194 19.848 1.00 91.62 263 ARG A N 1
ATOM 2189 C CA . ARG A 1 263 ? -20.169 -17.950 21.178 1.00 91.62 263 ARG A CA 1
ATOM 2190 C C . ARG A 1 263 ? -19.250 -18.477 22.275 1.00 91.62 263 ARG A C 1
ATOM 2192 O O . ARG A 1 263 ? -18.916 -17.726 23.188 1.00 91.62 263 ARG A O 1
ATOM 2199 N N . ASP A 1 264 ? -18.800 -19.722 22.166 1.00 91.19 264 ASP A N 1
ATOM 2200 C CA . ASP A 1 264 ? -17.975 -20.370 23.189 1.00 91.19 264 ASP A CA 1
ATOM 2201 C C . ASP A 1 264 ? -16.592 -19.722 23.306 1.00 91.19 264 ASP A C 1
ATOM 2203 O O . ASP A 1 264 ? -16.094 -19.480 24.410 1.00 91.19 264 ASP A O 1
ATOM 2207 N N . ARG A 1 265 ? -15.979 -19.364 22.171 1.00 92.38 265 ARG A N 1
ATOM 2208 C CA . ARG A 1 265 ? -14.686 -18.669 22.154 1.00 92.38 265 ARG A CA 1
ATOM 2209 C C . ARG A 1 265 ? -14.787 -17.255 22.718 1.00 92.38 265 ARG A C 1
ATOM 2211 O O . ARG A 1 265 ? -13.978 -16.894 23.572 1.00 92.38 265 ARG A O 1
ATOM 2218 N N . LEU A 1 266 ? -15.797 -16.481 22.314 1.00 91.56 266 LEU A N 1
ATOM 2219 C CA . LEU A 1 266 ? -16.050 -15.152 22.884 1.00 91.56 266 LEU A CA 1
ATOM 2220 C C . LEU A 1 266 ? -16.317 -15.242 24.390 1.00 91.56 266 LEU A C 1
ATOM 2222 O O . LEU A 1 266 ? -15.823 -14.414 25.157 1.00 91.56 266 LEU A O 1
ATOM 2226 N N . ALA A 1 267 ? -17.046 -16.276 24.821 1.00 92.44 267 ALA A N 1
ATOM 2227 C CA . ALA A 1 267 ? -17.312 -16.517 26.229 1.00 92.44 267 ALA A CA 1
ATOM 2228 C C . ALA A 1 267 ? -16.040 -16.824 27.021 1.00 92.44 267 ALA A C 1
ATOM 2230 O O . ALA A 1 267 ? -15.847 -16.284 28.111 1.00 92.44 267 ALA A O 1
ATOM 2231 N N . SER A 1 268 ? -15.152 -17.643 26.457 1.00 92.75 268 SER A N 1
ATOM 2232 C CA . SER A 1 268 ? -13.853 -17.952 27.052 1.00 92.75 268 SER A CA 1
ATOM 2233 C C . SER A 1 268 ? -12.986 -16.704 27.216 1.00 92.75 268 SER A C 1
ATOM 2235 O O . SER A 1 268 ? -12.400 -16.514 28.282 1.00 92.75 268 SER A O 1
ATOM 2237 N N . ILE A 1 269 ? -12.919 -15.837 26.197 1.00 92.56 269 ILE A N 1
ATOM 2238 C CA . ILE A 1 269 ? -12.153 -14.587 26.284 1.00 92.56 269 ILE A CA 1
ATOM 2239 C C . ILE A 1 269 ? -12.732 -13.693 27.375 1.00 92.56 269 ILE A C 1
ATOM 2241 O O . ILE A 1 269 ? -11.998 -13.293 28.274 1.00 92.56 269 ILE A O 1
ATOM 2245 N N . LEU A 1 270 ? -14.042 -13.438 27.373 1.00 91.25 270 LEU A N 1
ATOM 2246 C CA . LEU A 1 270 ? -14.648 -12.534 28.351 1.00 91.25 270 LEU A CA 1
ATOM 2247 C C . LEU A 1 270 ? -14.505 -13.044 29.796 1.00 91.25 270 LEU A C 1
ATOM 2249 O O . LEU A 1 270 ? -14.250 -12.247 30.693 1.00 91.25 270 LEU A O 1
ATOM 2253 N N . LYS A 1 271 ? -14.602 -14.362 30.025 1.00 91.50 271 LYS A N 1
ATOM 2254 C CA . LYS A 1 271 ? -14.365 -14.974 31.346 1.00 91.50 271 LYS A CA 1
ATOM 2255 C C . LYS A 1 271 ? -12.916 -14.853 31.823 1.00 91.50 271 LYS A C 1
ATOM 2257 O O . LYS A 1 271 ? -12.682 -14.839 33.026 1.00 91.50 271 LYS A O 1
ATOM 2262 N N . SER A 1 272 ? -11.953 -14.765 30.904 1.00 90.88 272 SER A N 1
ATOM 2263 C CA . SER A 1 272 ? -10.532 -14.602 31.243 1.00 90.88 272 SER A CA 1
ATOM 2264 C C . SER A 1 272 ? -10.152 -13.173 31.647 1.00 90.88 272 SER A C 1
ATOM 2266 O O . SER A 1 272 ? -9.079 -12.955 32.208 1.00 90.88 272 SER A O 1
ATOM 2268 N N . ILE A 1 273 ? -11.019 -12.193 31.375 1.00 91.19 273 ILE A N 1
ATOM 2269 C CA . ILE A 1 273 ? -10.751 -10.787 31.675 1.00 91.19 273 ILE A CA 1
ATOM 2270 C C . ILE A 1 273 ? -10.997 -10.525 33.159 1.00 91.19 273 ILE A C 1
ATOM 2272 O O . ILE A 1 273 ? -12.082 -10.773 33.687 1.00 91.19 273 ILE A O 1
ATOM 2276 N N . SER A 1 274 ? -9.989 -9.955 33.815 1.00 90.44 274 SER A N 1
ATOM 2277 C CA . SER A 1 274 ? -10.094 -9.470 35.187 1.00 90.44 274 SER A CA 1
ATOM 2278 C C . SER A 1 274 ? -10.360 -7.968 35.196 1.00 90.44 274 SER A C 1
ATOM 2280 O O . SER A 1 274 ? -9.566 -7.165 34.697 1.00 90.44 274 SER A O 1
ATOM 2282 N N . PHE A 1 275 ? -11.500 -7.580 35.759 1.00 89.94 275 PHE A N 1
ATOM 2283 C CA . PHE A 1 275 ? -11.846 -6.191 36.023 1.00 89.94 275 PHE A CA 1
ATOM 2284 C C . PHE A 1 275 ? -11.406 -5.797 37.435 1.00 89.94 275 PHE A C 1
ATOM 2286 O O . PHE A 1 275 ? -11.131 -6.625 38.297 1.00 89.94 275 PHE A O 1
ATOM 2293 N N . LYS A 1 276 ? -11.372 -4.495 37.713 1.00 87.12 276 LYS A N 1
ATOM 2294 C CA . LYS A 1 276 ? -11.088 -3.992 39.060 1.00 87.12 276 LYS A CA 1
ATOM 2295 C C . LYS A 1 276 ? -12.141 -4.469 40.056 1.00 87.12 276 LYS A C 1
ATOM 2297 O O . LYS A 1 276 ? -13.326 -4.477 39.729 1.00 87.12 276 LYS A O 1
ATOM 2302 N N . SER A 1 277 ? -11.750 -4.804 41.281 1.00 87.12 277 SER A N 1
ATOM 2303 C CA . SER A 1 277 ? -12.686 -5.173 42.350 1.00 87.12 277 SER A CA 1
ATOM 2304 C C . SER A 1 277 ? -13.610 -4.008 42.752 1.00 87.12 277 SER A C 1
ATOM 2306 O O . SER A 1 277 ? -13.334 -2.833 42.504 1.00 87.12 277 SER A O 1
ATOM 2308 N N . GLY A 1 278 ? -14.770 -4.328 43.317 1.00 85.19 278 GLY A N 1
ATOM 2309 C CA . GLY A 1 278 ? -15.822 -3.371 43.647 1.00 85.19 278 GLY A CA 1
ATOM 2310 C C . GLY A 1 278 ? -16.720 -3.866 44.775 1.00 85.19 278 GLY A C 1
ATOM 2311 O O . GLY A 1 278 ? -16.562 -4.972 45.279 1.00 85.19 278 GLY A O 1
ATOM 2312 N N . ASN A 1 279 ? -17.670 -3.029 45.190 1.00 84.50 279 ASN A N 1
ATOM 2313 C CA . ASN A 1 279 ? -18.553 -3.346 46.318 1.00 84.50 279 ASN A CA 1
ATOM 2314 C C . ASN A 1 279 ? -19.834 -4.089 45.903 1.00 84.50 279 ASN A C 1
ATOM 2316 O O . ASN A 1 279 ? -20.523 -4.634 46.760 1.00 84.50 279 ASN A O 1
ATOM 2320 N N . SER A 1 280 ? -20.147 -4.109 44.609 1.00 85.75 280 SER A N 1
ATOM 2321 C CA . SER A 1 280 ? -21.414 -4.589 44.062 1.00 85.75 280 SER A CA 1
ATOM 2322 C C . SER A 1 280 ? -21.205 -5.365 42.762 1.00 85.75 280 SER A C 1
ATOM 2324 O O . SER A 1 280 ? -20.190 -5.208 42.071 1.00 85.75 280 SER A O 1
ATOM 2326 N N . PHE A 1 281 ? -22.179 -6.212 42.446 1.00 87.75 281 PHE A N 1
ATOM 2327 C CA . PHE A 1 281 ? -22.301 -6.885 41.164 1.00 87.75 281 PHE A CA 1
ATOM 2328 C C . PHE A 1 281 ? -22.804 -5.898 40.114 1.00 87.75 281 PHE A C 1
ATOM 2330 O O . PHE A 1 281 ? -23.754 -5.154 40.363 1.00 87.75 281 PHE A O 1
ATOM 2337 N N . LEU A 1 282 ? -22.183 -5.894 38.934 1.00 88.50 282 LEU A N 1
ATOM 2338 C CA . LEU A 1 282 ? -22.568 -5.013 37.829 1.00 88.50 282 LEU A CA 1
ATOM 2339 C C . LEU A 1 282 ? -23.057 -5.834 36.647 1.00 88.50 282 LEU A C 1
ATOM 2341 O O . LEU A 1 282 ? -22.323 -6.677 36.136 1.00 88.50 282 LEU A O 1
ATOM 2345 N N . LYS A 1 283 ? -24.277 -5.552 36.192 1.00 89.44 283 LYS A N 1
ATOM 2346 C CA . LYS A 1 283 ? -24.867 -6.179 35.011 1.00 89.44 283 LYS A CA 1
ATOM 2347 C C . LYS A 1 283 ? -24.596 -5.329 33.783 1.00 89.44 283 LYS A C 1
ATOM 2349 O O . LYS A 1 283 ? -25.071 -4.197 33.673 1.00 89.44 283 LYS A O 1
ATOM 2354 N N . MET A 1 284 ? -23.870 -5.907 32.846 1.00 89.25 284 MET A N 1
ATOM 2355 C CA . MET A 1 284 ? -23.344 -5.258 31.661 1.00 89.25 284 MET A CA 1
ATOM 2356 C C . MET A 1 284 ? -24.040 -5.759 30.398 1.00 89.25 284 MET A C 1
ATOM 2358 O O . MET A 1 284 ? -24.484 -6.907 30.315 1.00 89.25 284 MET A O 1
ATOM 2362 N N . LYS A 1 285 ? -24.098 -4.885 29.397 1.00 90.25 285 LYS A N 1
ATOM 2363 C CA . LYS A 1 285 ? -24.618 -5.176 28.065 1.00 90.25 285 LYS A CA 1
ATOM 2364 C C . LYS A 1 285 ? -23.755 -4.505 27.009 1.00 90.25 285 LYS A C 1
ATOM 2366 O O . LYS A 1 285 ? -23.519 -3.305 27.092 1.00 90.25 285 LYS A O 1
ATOM 2371 N N . GLN A 1 286 ? -23.369 -5.229 25.967 1.00 90.50 286 GLN A N 1
ATOM 2372 C CA . GLN A 1 286 ? -22.657 -4.663 24.823 1.00 90.50 286 GLN A CA 1
ATOM 2373 C C . GLN A 1 286 ? -23.165 -5.284 23.533 1.00 90.50 286 GLN A C 1
ATOM 2375 O O . GLN A 1 286 ? -23.348 -6.495 23.440 1.00 90.50 286 GLN A O 1
ATOM 2380 N N . ARG A 1 287 ? -23.424 -4.438 22.540 1.00 90.81 287 ARG A N 1
ATOM 2381 C CA . ARG A 1 287 ? -23.767 -4.882 21.188 1.00 90.81 287 ARG A CA 1
ATOM 2382 C C . ARG A 1 287 ? -22.497 -5.030 20.369 1.00 90.81 287 ARG A C 1
ATOM 2384 O O . ARG A 1 287 ? -21.572 -4.242 20.546 1.00 90.81 287 ARG A O 1
ATOM 2391 N N . PHE A 1 288 ? -22.489 -5.981 19.454 1.00 91.75 288 PHE A N 1
ATOM 2392 C CA . PHE A 1 288 ? -21.470 -6.078 18.424 1.00 91.75 288 PHE A CA 1
ATOM 2393 C C . PHE A 1 288 ? -22.111 -6.421 17.082 1.00 91.75 288 PHE A C 1
ATOM 2395 O O . PHE A 1 288 ? -23.222 -6.951 17.023 1.00 91.75 288 PHE A O 1
ATOM 2402 N N . SER A 1 289 ? -21.411 -6.095 16.007 1.00 91.12 289 SER A N 1
ATOM 2403 C CA . SER A 1 289 ? -21.799 -6.444 14.647 1.00 91.12 289 SER A CA 1
ATOM 2404 C C . SER A 1 289 ? -20.566 -6.802 13.843 1.00 91.12 289 SER A C 1
ATOM 2406 O O . SER A 1 289 ? -19.478 -6.283 14.099 1.00 91.12 289 SER A O 1
ATOM 2408 N N . PHE A 1 290 ? -20.735 -7.702 12.889 1.00 90.69 290 PHE A N 1
ATOM 2409 C CA . PHE A 1 290 ? -19.670 -8.118 11.997 1.00 90.69 290 PHE A CA 1
ATOM 2410 C C . PHE A 1 290 ? -20.230 -8.311 10.595 1.00 90.69 290 PHE A C 1
ATOM 2412 O O . PHE A 1 290 ? -21.380 -8.714 10.419 1.00 90.69 290 PHE A O 1
ATOM 2419 N N . ASN A 1 291 ? -19.423 -7.981 9.595 1.00 88.81 291 ASN A N 1
ATOM 2420 C CA . ASN A 1 291 ? -19.761 -8.185 8.197 1.00 88.81 291 ASN A CA 1
ATOM 2421 C C . ASN A 1 291 ? -18.482 -8.332 7.378 1.00 88.81 291 ASN A C 1
ATOM 2423 O O . ASN A 1 291 ? -17.580 -7.497 7.478 1.00 88.81 291 ASN A O 1
ATOM 2427 N N . GLY A 1 292 ? -18.426 -9.363 6.546 1.00 84.12 292 GLY A N 1
ATOM 2428 C CA . GLY A 1 292 ? -17.427 -9.471 5.503 1.00 84.12 292 GLY A CA 1
ATOM 2429 C C . GLY A 1 292 ? -17.071 -10.904 5.158 1.00 84.12 292 GLY A C 1
ATOM 2430 O O . GLY A 1 292 ? -17.862 -11.836 5.288 1.00 84.12 292 GLY A O 1
ATOM 2431 N N . ASN A 1 293 ? -15.841 -11.063 4.695 1.00 77.62 293 ASN A N 1
ATOM 2432 C CA . ASN A 1 293 ? -15.249 -12.344 4.343 1.00 77.62 293 ASN A CA 1
ATOM 2433 C C . ASN A 1 293 ? -13.853 -12.459 4.969 1.00 77.62 293 ASN A C 1
ATOM 2435 O O . ASN A 1 293 ? -13.393 -11.534 5.637 1.00 77.62 293 ASN A O 1
ATOM 2439 N N . TYR A 1 294 ? -13.173 -13.579 4.718 1.00 68.88 294 TYR A N 1
ATOM 2440 C CA . TYR A 1 294 ? -11.827 -13.860 5.230 1.00 68.88 294 TYR A CA 1
ATOM 2441 C C . TYR A 1 294 ? -10.850 -12.670 5.129 1.00 68.88 294 TYR A C 1
ATOM 2443 O O . TYR A 1 294 ? -10.173 -12.348 6.103 1.00 68.88 294 TYR A O 1
ATOM 2451 N N . ASN A 1 295 ? -10.810 -11.986 3.980 1.00 72.25 295 ASN A N 1
ATOM 2452 C CA . ASN A 1 295 ? -9.850 -10.907 3.719 1.00 72.25 295 ASN A CA 1
ATOM 2453 C C . ASN A 1 295 ? -10.322 -9.528 4.199 1.00 72.25 295 ASN A C 1
ATOM 2455 O O . ASN A 1 295 ? -9.511 -8.613 4.313 1.00 72.25 295 ASN A O 1
ATOM 2459 N N . ASN A 1 296 ? -11.621 -9.347 4.436 1.00 80.06 296 ASN A N 1
ATOM 2460 C CA . ASN A 1 296 ? -12.209 -8.039 4.713 1.00 80.06 296 ASN A CA 1
ATOM 2461 C C . ASN A 1 296 ? -13.336 -8.147 5.744 1.00 80.06 296 ASN A C 1
ATOM 2463 O O . ASN A 1 296 ? -14.480 -7.775 5.478 1.00 80.06 296 ASN A O 1
ATOM 2467 N N . LEU A 1 297 ? -13.020 -8.708 6.912 1.00 84.06 297 LEU A N 1
ATOM 2468 C CA . LEU A 1 297 ? -13.954 -8.789 8.027 1.00 84.06 297 LEU A CA 1
ATOM 2469 C C . LEU A 1 297 ? -13.962 -7.464 8.794 1.00 84.06 297 LEU A C 1
ATOM 2471 O O . LEU A 1 297 ? -12.994 -7.119 9.474 1.00 84.06 297 LEU A O 1
ATOM 2475 N N . LYS A 1 298 ? -15.077 -6.737 8.715 1.00 86.88 298 LYS A N 1
ATOM 2476 C CA . LYS A 1 298 ? -15.313 -5.531 9.511 1.00 86.88 298 LYS A CA 1
ATOM 2477 C C . LYS A 1 298 ? -16.071 -5.905 10.773 1.00 86.88 298 LYS A C 1
ATOM 2479 O O . LYS A 1 298 ? -17.101 -6.572 10.703 1.00 86.88 298 LYS A O 1
ATOM 2484 N N . MET A 1 299 ? -15.565 -5.459 11.917 1.00 88.00 299 MET A N 1
ATOM 2485 C CA . MET A 1 299 ? -16.155 -5.708 13.229 1.00 88.00 299 MET A CA 1
ATOM 2486 C C . MET A 1 299 ? -16.353 -4.392 13.959 1.00 88.00 299 MET A C 1
ATOM 2488 O O . MET A 1 299 ? -15.425 -3.590 14.080 1.00 88.00 299 MET A O 1
ATOM 2492 N N . ASP A 1 300 ? -17.555 -4.198 14.483 1.00 87.44 300 ASP A N 1
ATOM 2493 C CA . ASP A 1 300 ? -17.863 -3.075 15.349 1.00 87.44 300 ASP A CA 1
ATOM 2494 C C . ASP A 1 300 ? -18.355 -3.576 16.704 1.00 87.44 300 ASP A C 1
ATOM 2496 O O . ASP A 1 300 ? -19.347 -4.302 16.804 1.00 87.44 300 ASP A O 1
ATOM 2500 N N . PHE A 1 301 ? -17.640 -3.173 17.750 1.00 87.19 301 PHE A N 1
ATOM 2501 C CA . PHE A 1 301 ? -18.027 -3.395 19.132 1.00 87.19 301 PHE A CA 1
ATOM 2502 C C . PHE A 1 301 ? -18.591 -2.091 19.668 1.00 87.19 301 PHE A C 1
ATOM 2504 O O . PHE A 1 301 ? -17.863 -1.128 19.919 1.00 87.19 301 PHE A O 1
ATOM 2511 N N . GLY A 1 302 ? -19.899 -2.089 19.898 1.00 81.50 302 GLY A N 1
ATOM 2512 C CA . GLY A 1 302 ? -20.580 -0.975 20.525 1.00 81.50 302 GLY A CA 1
ATOM 2513 C C . GLY A 1 302 ? -20.053 -0.707 21.934 1.00 81.50 302 GLY A C 1
ATOM 2514 O O . GLY A 1 302 ? -19.290 -1.473 22.525 1.00 81.50 302 GLY A O 1
ATOM 2515 N N . PHE A 1 303 ? -20.494 0.402 22.506 1.00 80.94 303 PHE A N 1
ATOM 2516 C CA . PHE A 1 303 ? -20.109 0.789 23.855 1.00 80.94 303 PHE A CA 1
ATOM 2517 C C . PHE A 1 303 ? -20.748 -0.137 24.923 1.00 80.94 303 PHE A C 1
ATOM 2519 O O . PHE A 1 303 ? -21.945 -0.431 24.819 1.00 80.94 303 PHE A O 1
ATOM 2526 N N . PRO A 1 304 ? -19.988 -0.606 25.936 1.00 86.19 304 PRO A N 1
ATOM 2527 C CA . PRO A 1 304 ? -20.527 -1.403 27.035 1.00 86.19 304 PRO A CA 1
ATOM 2528 C C . PRO A 1 304 ? -21.354 -0.546 27.999 1.00 86.19 304 PRO A C 1
ATOM 2530 O O . PRO A 1 304 ? -20.899 0.479 28.490 1.00 86.19 304 PRO A O 1
ATOM 2533 N N . VAL A 1 305 ? -22.561 -1.004 28.311 1.00 84.19 305 VAL A N 1
ATOM 2534 C CA . VAL A 1 305 ? -23.555 -0.289 29.113 1.00 84.19 305 VAL A CA 1
ATOM 2535 C C . VAL A 1 305 ? -23.815 -1.014 30.422 1.00 84.19 305 VAL A C 1
ATOM 2537 O O . VAL A 1 305 ? -24.041 -2.225 30.419 1.00 84.19 305 VAL A O 1
ATOM 2540 N N . ILE A 1 306 ? -23.869 -0.268 31.527 1.00 85.19 306 ILE A N 1
ATOM 2541 C CA . ILE A 1 306 ? -24.383 -0.796 32.794 1.00 85.19 306 ILE A CA 1
ATOM 2542 C C . ILE A 1 306 ? -25.901 -0.735 32.770 1.00 85.19 306 ILE A C 1
ATOM 2544 O O . ILE A 1 306 ? -26.499 0.305 32.513 1.00 85.19 306 ILE A O 1
ATOM 2548 N N . THR A 1 307 ? -26.518 -1.876 33.041 1.00 83.94 307 THR A N 1
ATOM 2549 C CA . THR A 1 307 ? -27.975 -2.025 33.065 1.00 83.94 307 THR A CA 1
ATOM 2550 C C . THR A 1 307 ? -28.527 -2.122 34.480 1.00 83.94 307 THR A C 1
ATOM 2552 O O . THR A 1 307 ? -29.650 -1.689 34.709 1.00 83.94 307 THR A O 1
ATOM 2555 N N . ALA A 1 308 ? -27.757 -2.666 35.428 1.00 83.19 308 ALA A N 1
ATOM 2556 C CA . ALA A 1 308 ? -28.160 -2.790 36.825 1.00 83.19 308 ALA A CA 1
ATOM 2557 C C . ALA A 1 308 ? -26.955 -3.006 37.755 1.00 83.19 308 ALA A C 1
ATOM 2559 O O . ALA A 1 308 ? -25.888 -3.446 37.319 1.00 83.19 308 ALA A O 1
ATOM 2560 N N . GLN A 1 309 ? -27.161 -2.719 39.041 1.00 85.25 309 GLN A N 1
ATOM 2561 C CA . GLN A 1 309 ? -26.213 -2.932 40.130 1.00 85.25 309 GLN A CA 1
ATOM 2562 C C . GLN A 1 309 ? -26.923 -3.685 41.251 1.00 85.25 309 GLN A C 1
ATOM 2564 O O . GLN A 1 309 ? -28.051 -3.342 41.598 1.00 85.25 309 GLN A O 1
ATOM 2569 N N . PHE A 1 310 ? -26.249 -4.683 41.817 1.00 84.19 310 PHE A N 1
ATOM 2570 C CA . PHE A 1 310 ? -26.791 -5.516 42.885 1.00 84.19 310 PHE A CA 1
ATOM 2571 C C . PHE A 1 310 ? -25.780 -5.654 44.018 1.00 84.19 310 PHE A C 1
ATOM 2573 O O . PHE A 1 310 ? -24.584 -5.830 43.776 1.00 84.19 310 PHE A O 1
ATOM 2580 N N . ASP A 1 311 ? -26.251 -5.593 45.257 1.00 82.81 311 ASP A N 1
ATOM 2581 C CA . ASP A 1 311 ? -25.391 -5.811 46.423 1.00 82.81 311 ASP A CA 1
ATOM 2582 C C . ASP A 1 311 ? -25.203 -7.306 46.719 1.00 82.81 311 ASP A C 1
ATOM 2584 O O . ASP A 1 311 ? -24.161 -7.713 47.239 1.00 82.81 311 ASP A O 1
ATOM 2588 N N . GLU A 1 312 ? -26.157 -8.134 46.302 1.00 84.62 312 GLU A N 1
ATOM 2589 C CA . GLU A 1 312 ? -26.138 -9.596 46.393 1.00 84.62 312 GLU A CA 1
ATOM 2590 C C . GLU A 1 312 ? -26.025 -10.234 45.005 1.00 84.62 312 GLU A C 1
ATOM 2592 O O . GLU A 1 312 ? -26.148 -9.545 43.988 1.00 84.62 312 GLU A O 1
ATOM 2597 N N . TYR A 1 313 ? -25.737 -11.540 44.959 1.00 82.94 313 TYR A N 1
ATOM 2598 C CA . TYR A 1 313 ? -25.570 -12.255 43.696 1.00 82.94 313 TYR A CA 1
ATOM 2599 C C . TYR A 1 313 ? -26.874 -12.185 42.884 1.00 82.94 313 TYR A C 1
ATOM 2601 O O . TYR A 1 313 ? -27.905 -12.670 43.354 1.00 82.94 313 TYR A O 1
ATOM 2609 N N . PRO A 1 314 ? -26.866 -11.549 41.700 1.00 81.31 314 PRO A N 1
ATOM 2610 C CA . PRO A 1 314 ? -28.079 -11.395 40.914 1.00 81.31 314 PRO A CA 1
ATOM 2611 C C . PRO A 1 314 ? -28.511 -12.724 40.300 1.00 81.31 314 PRO A C 1
ATOM 2613 O O . PRO A 1 314 ? -27.686 -13.598 40.047 1.00 81.31 314 PRO A O 1
ATOM 2616 N N . ILE A 1 315 ? -29.806 -12.832 39.994 1.00 75.88 315 ILE A N 1
ATOM 2617 C CA . ILE A 1 315 ? -30.362 -13.990 39.288 1.00 75.88 315 ILE A CA 1
ATOM 2618 C C . ILE A 1 315 ? -29.625 -14.154 37.941 1.00 75.88 315 ILE A C 1
ATOM 2620 O O . ILE A 1 315 ? -29.612 -13.193 37.153 1.00 75.88 315 ILE A O 1
ATOM 2624 N N . PRO A 1 316 ? -29.024 -15.330 37.671 1.00 74.12 316 PRO A N 1
ATOM 2625 C CA . PRO A 1 316 ? -28.318 -15.607 36.427 1.00 74.12 316 PRO A CA 1
ATOM 2626 C C . PRO A 1 316 ? -29.177 -15.403 35.175 1.00 74.12 316 PRO A C 1
ATOM 2628 O O . PRO A 1 316 ? -30.398 -15.564 35.176 1.00 74.12 316 PRO A O 1
ATOM 2631 N N . PHE A 1 317 ? -28.536 -15.083 34.055 1.00 66.88 317 PHE A N 1
ATOM 2632 C CA . PHE A 1 317 ? -29.179 -14.942 32.750 1.00 66.88 317 PHE A CA 1
ATOM 2633 C C . PHE A 1 317 ? -29.779 -16.246 32.216 1.00 66.88 317 PHE A C 1
ATOM 2635 O O . PHE A 1 317 ? -30.637 -16.176 31.327 1.00 66.88 317 PHE A O 1
ATOM 2642 N N . THR A 1 318 ? -29.316 -17.398 32.706 1.00 60.72 318 THR A N 1
ATOM 2643 C CA . THR A 1 318 ? -29.941 -18.706 32.468 1.00 60.72 318 THR A CA 1
ATOM 2644 C C . THR A 1 318 ? -31.342 -18.747 33.066 1.00 60.72 318 THR A C 1
ATOM 2646 O O . THR A 1 318 ? -32.288 -19.087 32.365 1.00 60.72 318 THR A O 1
ATOM 2649 N N . ASP A 1 319 ? -31.502 -18.252 34.291 1.00 52.16 319 ASP A N 1
ATOM 2650 C CA . ASP A 1 319 ? -32.705 -18.482 35.096 1.00 52.16 319 ASP A CA 1
ATOM 2651 C C . ASP A 1 319 ? -33.812 -17.449 34.803 1.00 52.16 319 ASP A C 1
ATOM 2653 O O . ASP A 1 319 ? -34.999 -17.734 34.927 1.00 52.16 319 ASP A O 1
ATOM 2657 N N . VAL A 1 320 ? -33.455 -16.238 34.350 1.00 52.50 320 VAL A N 1
ATOM 2658 C CA . VAL A 1 320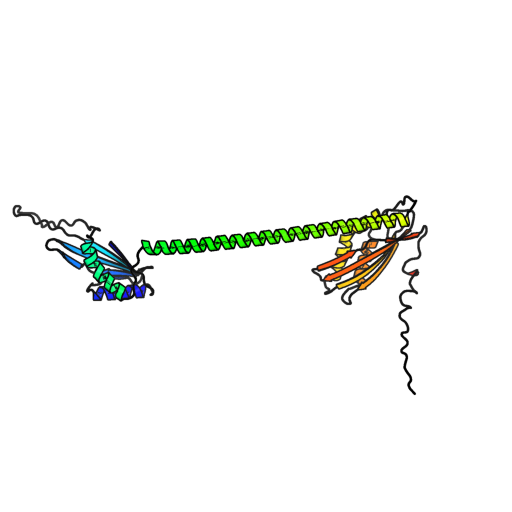 ? -34.432 -15.163 34.053 1.00 52.50 320 VAL A CA 1
ATOM 2659 C C . VAL A 1 320 ? -35.225 -15.402 32.751 1.00 52.50 320 VAL A C 1
ATOM 2661 O O . VAL A 1 320 ? -36.255 -14.767 32.527 1.00 52.50 320 VAL A O 1
ATOM 2664 N N . PHE A 1 321 ? -34.773 -16.295 31.865 1.00 46.47 321 PHE A N 1
ATOM 2665 C CA . PHE A 1 321 ? -35.262 -16.360 30.478 1.00 46.47 321 PHE A CA 1
ATOM 2666 C C . PHE A 1 321 ? -35.599 -17.765 29.957 1.00 46.47 321 PHE A C 1
ATOM 2668 O O . PHE A 1 321 ? -35.891 -17.885 28.765 1.00 46.47 321 PHE A O 1
ATOM 2675 N N . GLU A 1 322 ? -35.636 -18.801 30.805 1.00 41.38 322 GLU A N 1
ATOM 2676 C CA . GLU A 1 322 ? -36.159 -20.129 30.419 1.00 41.38 322 GLU A CA 1
ATOM 2677 C C . GLU A 1 322 ? -37.623 -20.086 29.920 1.00 41.38 322 GLU A C 1
ATOM 2679 O O . GLU A 1 322 ? -38.073 -21.028 29.276 1.00 41.38 322 GLU A O 1
ATOM 2684 N N . GLY A 1 323 ? -38.357 -18.978 30.119 1.00 38.31 323 GLY A N 1
ATOM 2685 C CA . GLY A 1 323 ? -39.762 -18.845 29.705 1.00 38.31 323 GLY A CA 1
ATOM 2686 C C . GLY A 1 323 ? -40.131 -17.720 28.724 1.00 38.31 323 GLY A C 1
ATOM 2687 O O . GLY A 1 323 ? -41.289 -17.658 28.325 1.00 38.31 323 GLY A O 1
ATOM 2688 N N . THR A 1 324 ? -39.234 -16.805 28.329 1.00 41.03 324 THR A N 1
ATOM 2689 C CA . THR A 1 324 ? -39.674 -15.511 27.734 1.00 41.03 324 THR A CA 1
ATOM 2690 C C . THR A 1 324 ? -39.128 -15.152 26.352 1.00 41.03 324 THR A C 1
ATOM 2692 O O . THR A 1 324 ? -39.529 -14.123 25.813 1.00 41.03 324 THR A O 1
ATOM 2695 N N . LEU A 1 325 ? -38.283 -15.975 25.719 1.00 41.78 325 LEU A N 1
ATOM 2696 C CA . LEU A 1 325 ? -37.711 -15.638 24.399 1.00 41.78 325 LEU A CA 1
ATOM 2697 C C . LEU A 1 325 ? -38.221 -16.469 23.205 1.00 41.78 325 LEU A C 1
ATOM 2699 O O . LEU A 1 325 ? -37.902 -16.112 22.078 1.00 41.78 325 LEU A O 1
ATOM 2703 N N . PHE A 1 326 ? -39.081 -17.479 23.410 1.00 37.41 326 PHE A N 1
ATOM 2704 C CA . PHE A 1 326 ? -39.684 -18.260 22.305 1.00 37.41 326 PHE A CA 1
ATOM 2705 C C . PHE A 1 326 ? -41.218 -18.422 22.354 1.00 37.41 326 PHE A C 1
ATOM 2707 O O . PHE A 1 326 ? -41.793 -19.072 21.486 1.00 37.41 326 PHE A O 1
ATOM 2714 N N . LEU A 1 327 ? -41.924 -17.784 23.297 1.00 34.41 327 LEU A N 1
ATOM 2715 C CA . LEU A 1 327 ? -43.393 -17.882 23.397 1.00 34.41 327 LEU A CA 1
ATOM 2716 C C . LEU A 1 327 ? -44.181 -16.886 22.521 1.00 34.41 327 LEU A C 1
ATOM 2718 O O . LEU A 1 327 ? -45.399 -16.991 22.449 1.00 34.41 327 LEU A O 1
ATOM 2722 N N . ASN A 1 328 ? -43.509 -15.999 21.775 1.00 31.97 328 ASN A N 1
ATOM 2723 C CA . ASN A 1 328 ? -44.154 -15.165 20.743 1.00 31.97 328 ASN A CA 1
ATOM 2724 C C . ASN A 1 328 ? -44.014 -15.723 19.311 1.00 31.97 328 ASN A C 1
ATOM 2726 O O . ASN A 1 328 ? -44.318 -15.022 18.351 1.00 31.97 328 ASN A O 1
ATOM 2730 N N . GLN A 1 329 ? -43.599 -16.985 19.151 1.00 34.75 329 GLN A N 1
ATOM 2731 C CA . GLN A 1 329 ? -43.621 -17.701 17.865 1.00 34.75 329 GLN A CA 1
ATOM 2732 C C . GLN A 1 329 ? -44.613 -18.876 17.845 1.00 34.75 329 GLN A C 1
ATOM 2734 O O . GLN A 1 329 ? -44.386 -19.884 17.180 1.00 34.75 329 GLN A O 1
ATOM 2739 N N . GLN A 1 330 ? -45.756 -18.760 18.529 1.00 31.92 330 GLN A N 1
ATOM 2740 C CA . GLN A 1 330 ? -46.873 -19.675 18.285 1.00 31.92 330 GLN A CA 1
ATOM 2741 C C . GLN A 1 330 ? -48.175 -18.945 17.952 1.00 31.92 330 GLN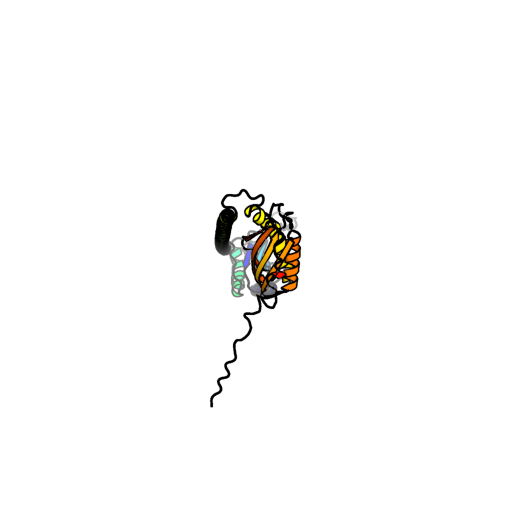 A C 1
ATOM 2743 O O . GLN A 1 330 ? -48.701 -18.177 18.751 1.00 31.92 330 GLN A O 1
ATOM 2748 N N . LYS A 1 331 ? -48.710 -19.342 16.787 1.00 31.62 331 LYS A N 1
ATOM 2749 C CA . LYS A 1 331 ? -50.049 -19.108 16.227 1.00 31.62 331 LYS A CA 1
ATOM 2750 C C . LYS A 1 331 ? -50.240 -17.821 15.420 1.00 31.62 331 LYS A C 1
ATOM 2752 O O . LYS A 1 331 ? -51.133 -17.030 15.706 1.00 31.62 331 LYS A O 1
ATOM 2757 N N . GLU A 1 332 ? -49.569 -17.741 14.269 1.00 29.00 332 GLU A N 1
ATOM 2758 C CA . GLU A 1 332 ? -50.360 -17.464 13.064 1.00 29.00 332 GLU A CA 1
ATOM 2759 C C . GLU A 1 332 ? -51.324 -18.640 12.894 1.00 29.00 332 GLU A C 1
ATOM 2761 O O . GLU A 1 332 ? -50.973 -19.738 12.466 1.00 29.00 332 GLU A O 1
ATOM 2766 N N . VAL A 1 333 ? -52.540 -18.424 13.384 1.00 32.78 333 VAL A N 1
ATOM 2767 C CA . VAL A 1 333 ? -53.700 -19.236 13.063 1.00 32.78 333 VAL A CA 1
ATOM 2768 C C . VAL A 1 333 ? -53.837 -19.185 11.547 1.00 32.78 333 VAL A C 1
ATOM 2770 O O . VAL A 1 333 ? -54.150 -18.137 10.988 1.00 32.78 333 VAL A O 1
ATOM 2773 N N . SER A 1 334 ? -53.613 -20.315 10.883 1.00 30.05 334 SER A N 1
ATOM 2774 C CA . SER A 1 334 ? -54.179 -20.554 9.566 1.00 30.05 334 SER A CA 1
ATOM 2775 C C . SER A 1 334 ? -55.696 -20.433 9.699 1.00 30.05 334 SER A C 1
ATOM 2777 O O . SER A 1 334 ? -56.391 -21.354 10.130 1.00 30.05 334 SER A O 1
ATOM 2779 N N . SER A 1 335 ? -56.224 -19.256 9.373 1.00 29.52 335 SER A N 1
ATOM 2780 C CA . SER A 1 335 ? -57.642 -19.058 9.131 1.00 29.52 335 SER A CA 1
ATOM 2781 C C . SER A 1 335 ? -57.994 -19.814 7.853 1.00 29.52 335 SER A C 1
ATOM 2783 O O . SER A 1 335 ? -57.944 -19.297 6.740 1.00 29.52 335 SER A O 1
ATOM 2785 N N . VAL A 1 336 ? -58.332 -21.092 8.021 1.00 32.88 336 VAL A N 1
ATOM 2786 C CA . VAL A 1 336 ? -59.070 -21.850 7.017 1.00 32.88 336 VAL A CA 1
ATOM 2787 C C . VAL A 1 336 ? -60.402 -21.132 6.836 1.00 32.88 336 VAL A C 1
ATOM 2789 O O . VAL A 1 336 ? -61.293 -21.200 7.681 1.00 32.88 336 VAL A O 1
ATOM 2792 N N . ILE A 1 337 ? -60.514 -20.399 5.734 1.00 36.06 337 ILE A N 1
ATOM 2793 C CA . ILE A 1 337 ? -61.788 -19.921 5.216 1.00 36.06 337 ILE A CA 1
ATOM 2794 C C . ILE A 1 337 ? -62.554 -21.170 4.772 1.00 36.06 337 ILE A C 1
ATOM 2796 O O . ILE A 1 337 ? -62.305 -21.714 3.699 1.00 36.06 337 ILE A O 1
ATOM 2800 N N . ILE A 1 338 ? -63.481 -21.633 5.607 1.00 34.84 338 ILE A N 1
ATOM 2801 C CA . ILE A 1 338 ? -64.548 -22.529 5.167 1.00 34.84 338 ILE A CA 1
ATOM 2802 C C . ILE A 1 338 ? -65.537 -21.646 4.403 1.00 34.84 338 ILE A C 1
ATOM 2804 O O . ILE A 1 338 ? -66.213 -20.805 4.996 1.00 34.84 338 ILE A O 1
ATOM 2808 N N . LYS A 1 339 ? -65.579 -21.789 3.076 1.00 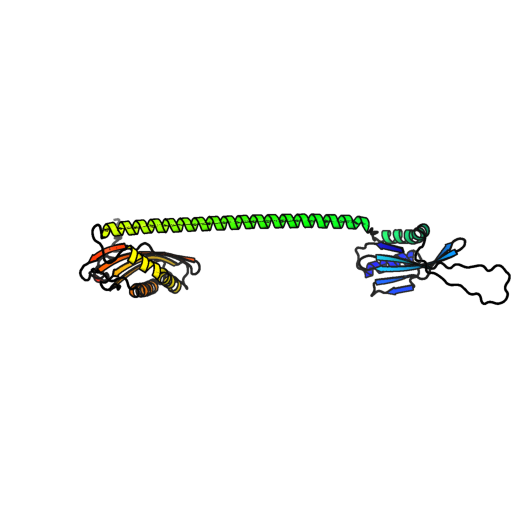35.34 339 LYS A N 1
ATOM 2809 C CA . LYS A 1 339 ? -66.727 -21.349 2.279 1.00 35.34 339 LYS A CA 1
ATOM 2810 C C . LYS A 1 339 ? -67.711 -22.512 2.199 1.00 35.34 339 LYS A C 1
ATOM 2812 O O . LYS A 1 339 ? -67.296 -23.628 1.895 1.00 35.34 339 LYS A O 1
ATOM 2817 N N . ASN A 1 340 ? -68.966 -22.200 2.520 1.00 37.59 340 ASN A N 1
ATOM 2818 C CA . ASN A 1 340 ? -70.143 -23.039 2.298 1.00 37.59 340 ASN A CA 1
ATOM 2819 C C . ASN A 1 340 ? -70.253 -23.507 0.849 1.00 37.59 340 ASN A C 1
ATOM 2821 O O . ASN A 1 340 ? -69.917 -22.692 -0.046 1.00 37.59 340 ASN A O 1
#

Sequence (340 aa):
MVRTYEYTSEKESALRKAQIVFEKLGYKISSYDEVDNYFTTEMRVVNRLFRPIYYVAFVAAHDRLTVAIYSEVRTFMRSSRLAFSAETEQVMQDASNNLSDRFQYVIFNPITESIEENGFARWDRVADSERDDEIIRQAEELRISAMLEIEEKMRQLERIERESSLKEFHEFQDNRRLRAGREVEQHLKFWSTSRPKRSIVELSRTLEREREKFEAVFREVVTTQRDVNGTGMLLWIIGKDGLVVDLRIVIDSSINTPETHLRDRLASILKSISFKSGNSFLKMKQRFSFNGNYNNLKMDFGFPVITAQFDEYPIPFTDVFEGTLFLNQQKEVSSVIIKN

Radius of gyration: 52.16 Å; chains: 1; bounding box: 148×40×120 Å